Protein 1KNQ (pdb70)

Sequence (342 aa):
TTNHDHHIYVLMGVSGSGKSAVASEVAHQLHAAFLDGDFLHPRRNIEKMASGEPLNDDDRKPWLQALNDAAFAMQRTNKVSLIVCSALKKHYRDLLREGNPNLSFIYLKGDFDVIESRLKARKGHFFKTQMLVTQFETLQEPGADETDVLVVDIDQPLEGVVASTIEVIKKTTNHDHHIYVLMGVSGSGKSAVASEVAHQLHAAFLDGDFLHPRRNIEKMASGEPLNDDDRKPWLQALNDAAFAMQRTNKVSLIVCSALKKHYRDLLREGNPNLSFIYLKGDFDVIESRLKARKGHFFKTQMLVTQFETLQEPGADETDVLVVDIDQPLEGVVASTIEVIKK

Secondary structure (DSSP, 8-state):
---TTSEEEEEE-STTS-HHHHHHHHHHHHT-EEEEGGGG--HHHHHHHHTTPPP-HHHHHHHHHHHHHHHHHHHHH-SEEEEE----SHHHHHHHHTT-TTEEEEEEE--HHHHHHHHHTSTTPPP-HHHHHHHHHH-----TT-TTEEEEE-SS-HHHHHHHHHHHHH-/---TT-EEEEEES-TTS-HHHHHHHHHHHHT-EEEEGGGG--HHHHHHHHTTPPP-HHHHHHHHHHHHHHHHHHHHH-SEEEEE----SHHHHHHHHTT-TTEEEEEEE--HHHHHHH--PPTTPPP-HHHHHHHHHH-----TT-TTEEEEE-SS-HHHHHHHHHHHHH-

GO terms:
  GO:0042803 protein homodimerization activity (F, IDA)
  GO:0046316 gluconokinase activity (F, IDA)
  GO:0046316 gluconokinase activity (F, IMP)

Nearest PDB structures (foldseek):
  1knq-assembly1_A  TM=1.006E+00  e=3.566E-36  Escherichia coli
  1ko8-assembly1_B  TM=9.811E-01  e=4.754E-31  Escherichia coli
  1ko1-assembly1_A  TM=9.956E-01  e=1.680E-30  Escherichia coli
  1ko4-assembly1_A  TM=9.954E-01  e=4.610E-30  Escherichia coli
  1ko4-assembly1_B  TM=9.887E-01  e=8.665E-30  Escherichia coli

Structure (mmCIF, N/CA/C/O backbone):
data_1KNQ
#
_entry.id   1KNQ
#
_cell.length_a   51.951
_cell.length_b   79.294
_cell.length_c   89.703
_cell.angle_alpha   90.00
_cell.angle_beta   90.00
_cell.angle_gamma   90.00
#
_symmetry.space_group_name_H-M   'P 21 21 21'
#
loop_
_entity.id
_entity.type
_entity.pdbx_description
1 polymer 'Gluconate kinase'
2 non-polymer 'CHLORIDE ION'
3 water water
#
loop_
_atom_site.group_PDB
_atom_site.id
_atom_site.type_symbol
_atom_site.label_atom_id
_atom_site.label_alt_id
_atom_site.label_comp_id
_atom_site.label_asym_id
_atom_site.label_entity_id
_atom_site.label_seq_id
_atom_site.pdbx_PDB_ins_code
_atom_site.Cartn_x
_atom_site.Cartn_y
_atom_site.Cartn_z
_atom_site.occupancy
_atom_site.B_iso_or_equiv
_atom_site.auth_seq_id
_atom_site.auth_comp_id
_atom_site.auth_asym_id
_atom_site.auth_atom_id
_atom_site.pdbx_PDB_model_num
ATOM 1 N N . THR A 1 3 ? 40.474 24.256 16.761 1.00 41.33 3 THR A N 1
ATOM 2 C CA . THR A 1 3 ? 39.544 24.349 17.925 1.00 41.15 3 THR A CA 1
ATOM 3 C C . THR A 1 3 ? 39.756 25.648 18.716 1.00 40.21 3 THR A C 1
ATOM 4 O O . THR A 1 3 ? 38.893 26.537 18.714 1.00 40.22 3 THR A O 1
ATOM 8 N N . THR A 1 4 ? 40.894 25.761 19.393 1.00 39.05 4 THR A N 1
ATOM 9 C CA . THR A 1 4 ? 41.169 26.968 20.174 1.00 38.04 4 THR A CA 1
ATOM 10 C C . THR A 1 4 ? 41.783 28.103 19.344 1.00 36.90 4 THR A C 1
ATOM 11 O O . THR A 1 4 ? 42.815 27.931 18.696 1.00 36.26 4 THR A O 1
ATOM 15 N N . ASN A 1 5 ? 41.133 29.262 19.373 1.00 35.49 5 ASN A N 1
ATOM 16 C CA . ASN A 1 5 ? 41.611 30.425 18.639 1.00 34.51 5 ASN A CA 1
ATOM 17 C C . ASN A 1 5 ? 42.441 31.309 19.564 1.00 33.72 5 ASN A C 1
ATOM 18 O O . ASN A 1 5 ? 41.907 31.975 20.450 1.00 32.95 5 ASN A O 1
ATOM 23 N N . HIS A 1 6 ? 43.756 31.298 19.349 1.00 32.89 6 HIS A N 1
ATOM 24 C CA . HIS A 1 6 ? 44.685 32.006 20.219 1.00 32.26 6 HIS A CA 1
ATOM 25 C C . HIS A 1 6 ? 44.550 33.515 20.142 1.00 31.95 6 HIS A C 1
ATOM 26 O O . HIS A 1 6 ? 45.073 34.223 20.999 1.00 31.87 6 HIS A O 1
ATOM 33 N N . ASP A 1 7 ? 43.853 34.014 19.121 1.00 31.25 7 ASP A N 1
ATOM 34 C CA . ASP A 1 7 ? 43.612 35.450 19.000 1.00 30.72 7 ASP A CA 1
ATOM 35 C C . ASP A 1 7 ? 42.392 35.883 19.818 1.00 29.67 7 ASP A C 1
ATOM 36 O O . ASP A 1 7 ? 42.133 37.068 19.977 1.00 29.87 7 ASP A O 1
ATOM 41 N N . HIS A 1 8 ? 41.628 34.916 20.311 1.00 28.00 8 HIS A N 1
ATOM 42 C CA . HIS A 1 8 ? 40.461 35.222 21.132 1.00 26.19 8 HIS A CA 1
ATOM 43 C C . HIS A 1 8 ? 40.830 34.919 22.583 1.00 25.15 8 HIS A C 1
ATOM 44 O O . HIS A 1 8 ? 41.780 34.193 22.831 1.00 24.64 8 HIS A O 1
ATOM 51 N N . HIS A 1 9 ? 40.109 35.488 23.548 1.00 23.81 9 HIS A N 1
ATOM 52 C CA . HIS A 1 9 ? 40.507 35.301 24.940 1.00 22.27 9 HIS A CA 1
ATOM 53 C C . HIS A 1 9 ? 39.329 35.201 25.917 1.00 21.12 9 HIS A C 1
ATOM 54 O O . HIS A 1 9 ? 38.273 35.767 25.674 1.00 20.51 9 HIS A O 1
ATOM 61 N N . ILE A 1 10 ? 39.527 34.473 27.010 1.00 19.66 10 ILE A N 1
ATOM 62 C CA . ILE A 1 10 ? 38.505 34.334 28.043 1.00 18.44 10 ILE A CA 1
ATOM 63 C C . ILE A 1 10 ? 39.022 34.881 29.342 1.00 17.42 10 ILE A C 1
ATOM 64 O O . ILE A 1 10 ? 40.074 34.462 29.790 1.00 18.13 10 ILE A O 1
ATOM 69 N N . TYR A 1 11 ? 38.285 35.799 29.953 1.00 16.29 11 TYR A N 1
ATOM 70 C CA . TYR A 1 11 ? 38.636 36.292 31.271 1.00 15.73 11 TYR A CA 1
ATOM 71 C C . TYR A 1 11 ? 37.636 35.742 32.289 1.00 15.16 11 TYR A C 1
ATOM 72 O O . TYR A 1 11 ? 36.434 36.028 32.204 1.00 14.32 11 TYR A O 1
ATOM 81 N N . VAL A 1 12 ? 38.127 34.948 33.233 1.00 13.91 12 VAL A N 1
ATOM 82 C CA . VAL A 1 12 ? 37.253 34.439 34.279 1.00 13.22 12 VAL A CA 1
ATOM 83 C C . VAL A 1 12 ? 37.353 35.381 35.468 1.00 13.34 12 VAL A C 1
ATOM 84 O O . VAL A 1 12 ? 38.435 35.507 36.068 1.00 12.49 12 VAL A O 1
ATOM 88 N N . LEU A 1 13 ? 36.254 36.057 35.798 1.00 13.39 13 LEU A N 1
ATOM 89 C CA . LEU A 1 13 ? 36.245 36.937 36.978 1.00 14.27 13 LEU A CA 1
ATOM 90 C C . LEU A 1 13 ? 36.046 36.042 38.193 1.00 14.20 13 LEU A C 1
ATOM 91 O O . LEU A 1 13 ? 35.050 35.309 38.283 1.00 13.81 13 LEU A O 1
ATOM 96 N N . MET A 1 14 ? 37.008 36.078 39.104 1.00 13.61 14 MET A N 1
ATOM 97 C CA . MET A 1 14 ? 36.996 35.182 40.245 1.00 14.58 14 MET A CA 1
ATOM 98 C C . MET A 1 14 ? 37.061 35.968 41.536 1.00 14.13 14 MET A C 1
ATOM 99 O O . MET A 1 14 ? 37.333 37.169 41.527 1.00 13.67 14 MET A O 1
ATOM 104 N N . GLY A 1 15 ? 36.824 35.259 42.636 1.00 14.47 15 GLY A N 1
ATOM 105 C CA . GLY A 1 15 ? 36.758 35.856 43.947 1.00 14.92 15 GLY A CA 1
ATOM 106 C C . GLY A 1 15 ? 35.584 35.265 44.708 1.00 15.22 15 GLY A C 1
ATOM 107 O O . GLY A 1 15 ? 34.766 34.545 44.142 1.00 14.66 15 GLY A O 1
ATOM 108 N N . VAL A 1 16 ? 35.532 35.574 46.000 1.00 15.50 16 VAL A N 1
ATOM 109 C CA . VAL A 1 16 ? 34.513 35.059 46.905 1.00 15.97 16 VAL A CA 1
ATOM 110 C C . VAL A 1 16 ? 33.129 35.635 46.621 1.00 16.35 16 VAL A C 1
ATOM 111 O O . VAL A 1 16 ? 32.998 36.754 46.122 1.00 15.80 16 VAL A O 1
ATOM 115 N N . SER A 1 17 ? 32.103 34.852 46.919 1.00 16.71 17 SER A N 1
ATOM 116 C CA . SER A 1 17 ? 30.743 35.336 46.801 1.00 17.88 17 SER A CA 1
ATOM 117 C C . SER A 1 17 ? 30.654 36.651 47.546 1.00 17.79 17 SER A C 1
ATOM 118 O O . SER A 1 17 ? 30.968 36.717 48.735 1.00 18.15 17 SER A O 1
ATOM 121 N N . GLY A 1 18 ? 30.248 37.709 46.859 1.00 17.37 18 GLY A N 1
ATOM 122 C CA . GLY A 1 18 ? 30.124 38.997 47.500 1.00 16.38 18 GLY A CA 1
ATOM 123 C C . GLY A 1 18 ? 31.130 40.012 46.998 1.00 16.26 18 GLY A C 1
ATOM 124 O O . GLY A 1 18 ? 31.079 41.184 47.370 1.00 15.20 18 GLY A O 1
ATOM 125 N N . SER A 1 19 ? 32.069 39.560 46.168 1.00 15.72 19 SER A N 1
ATOM 126 C CA . SER A 1 19 ? 33.057 40.457 45.589 1.00 15.67 19 SER A CA 1
ATOM 127 C C . SER A 1 19 ? 32.467 41.280 44.443 1.00 15.92 19 SER A C 1
ATOM 128 O O . SER A 1 19 ? 33.154 42.132 43.874 1.00 15.84 19 SER A O 1
ATOM 131 N N . GLY A 1 20 ? 31.188 41.043 44.142 1.00 15.62 20 GLY A N 1
ATOM 132 C CA . GLY A 1 20 ? 30.481 41.751 43.079 1.00 15.26 20 GLY A CA 1
ATOM 133 C C . GLY A 1 20 ? 30.841 41.279 41.674 1.00 14.86 20 GLY A C 1
ATOM 134 O O . GLY A 1 20 ? 30.831 42.051 40.729 1.00 15.10 20 GLY A O 1
ATOM 135 N N . LYS A 1 21 ? 31.153 40.002 41.528 1.00 13.98 21 LYS A N 1
ATOM 136 C CA . LYS A 1 21 ? 31.618 39.494 40.238 1.00 13.87 21 LYS A CA 1
ATOM 137 C C . LYS A 1 21 ? 30.646 39.718 39.078 1.00 13.67 21 LYS A C 1
ATOM 138 O O . LYS A 1 21 ? 31.044 40.176 38.032 1.00 13.98 21 LYS A O 1
ATOM 144 N N . SER A 1 22 ? 29.379 39.386 39.281 1.00 13.45 22 SER A N 1
ATOM 145 C CA . SER A 1 22 ? 28.382 39.489 38.231 1.00 13.90 22 SER A CA 1
ATOM 146 C C . SER A 1 22 ? 28.117 40.957 37.809 1.00 14.05 22 SER A C 1
ATOM 147 O O . SER A 1 22 ? 28.026 41.254 36.619 1.00 13.38 22 SER A O 1
ATOM 149 N N . ALA A 1 23 ? 28.002 41.857 38.779 1.00 13.41 23 ALA A N 1
ATOM 150 C CA . ALA A 1 23 ? 27.771 43.265 38.460 1.00 14.67 23 ALA A CA 1
ATOM 151 C C . ALA A 1 23 ? 28.926 43.847 37.640 1.00 14.56 23 ALA A C 1
ATOM 152 O O . ALA A 1 23 ? 28.712 44.585 36.697 1.00 13.90 23 ALA A O 1
ATOM 154 N N . VAL A 1 24 ? 30.150 43.516 38.018 1.00 14.69 24 VAL A N 1
ATOM 155 C CA . VAL A 1 24 ? 31.311 44.006 37.307 1.00 15.04 24 VAL A CA 1
ATOM 156 C C . VAL A 1 24 ? 31.401 43.409 35.909 1.00 16.09 24 VAL A C 1
ATOM 157 O O . VAL A 1 24 ? 31.487 44.151 34.940 1.00 15.46 24 VAL A O 1
ATOM 161 N N . ALA A 1 25 ? 31.336 42.077 35.811 1.00 16.11 25 ALA A N 1
ATOM 162 C CA . ALA A 1 25 ? 31.452 41.391 34.531 1.00 17.01 25 ALA A CA 1
ATOM 163 C C . ALA A 1 25 ? 30.387 41.823 33.520 1.00 17.87 25 ALA A C 1
ATOM 164 O O . ALA A 1 25 ? 30.672 42.022 32.331 1.00 17.93 25 ALA A O 1
ATOM 166 N N . SER A 1 26 ? 29.162 41.983 33.999 1.00 18.14 26 SER A N 1
ATOM 167 C CA . SER A 1 26 ? 28.068 42.379 33.143 1.00 18.99 26 SER A CA 1
ATOM 168 C C . SER A 1 26 ? 28.302 43.757 32.498 1.00 18.57 26 SER A C 1
ATOM 169 O O . SER A 1 26 ? 28.041 43.962 31.315 1.00 17.56 26 SER A O 1
ATOM 172 N N . GLU A 1 27 ? 28.791 44.694 33.298 1.00 18.19 27 GLU A N 1
ATOM 173 C CA . GLU A 1 27 ? 29.049 46.043 32.826 1.00 18.00 27 GLU A CA 1
ATOM 174 C C . GLU A 1 27 ? 30.298 46.115 31.966 1.00 16.81 27 GLU A C 1
ATOM 175 O O . GLU A 1 27 ? 30.325 46.829 30.961 1.00 16.43 27 GLU A O 1
ATOM 181 N N . VAL A 1 28 ? 31.334 45.405 32.381 1.00 15.53 28 VAL A N 1
ATOM 182 C CA . VAL A 1 28 ? 32.556 45.334 31.610 1.00 15.91 28 VAL A CA 1
ATOM 183 C C . VAL A 1 28 ? 32.214 44.775 30.241 1.00 16.65 28 VAL A C 1
ATOM 184 O O . VAL A 1 28 ? 32.577 45.359 29.216 1.00 16.72 28 VAL A O 1
ATOM 188 N N . ALA A 1 29 ? 31.479 43.667 30.232 1.00 16.86 29 ALA A N 1
ATOM 189 C CA . ALA A 1 29 ? 31.146 42.987 28.974 1.00 17.91 29 ALA A CA 1
ATOM 190 C C . ALA A 1 29 ? 30.302 43.891 28.091 1.00 18.12 29 ALA A C 1
ATOM 191 O O . ALA A 1 29 ? 30.469 43.936 26.872 1.00 18.10 29 ALA A O 1
ATOM 193 N N . HIS A 1 30 ? 29.385 44.613 28.706 1.00 18.32 30 HIS A N 1
ATOM 194 C CA . HIS A 1 30 ? 28.569 45.509 27.916 1.00 19.16 30 HIS A CA 1
ATOM 195 C C . HIS A 1 30 ? 29.417 46.631 27.305 1.00 18.53 30 HIS A C 1
ATOM 196 O O . HIS A 1 30 ? 29.211 47.013 26.153 1.00 18.59 30 HIS A O 1
ATOM 203 N N . GLN A 1 31 ? 30.370 47.153 28.072 1.00 17.40 31 GLN A N 1
ATOM 204 C CA . GLN A 1 31 ? 31.177 48.274 27.589 1.00 17.51 31 GLN A CA 1
ATOM 205 C C . GLN A 1 31 ? 32.172 47.853 26.531 1.00 17.25 31 GLN A C 1
ATOM 206 O O . GLN A 1 31 ? 32.493 48.611 25.624 1.00 17.45 31 GLN A O 1
ATOM 212 N N . LEU A 1 32 ? 32.642 46.625 26.634 1.00 17.30 32 LEU A N 1
ATOM 213 C CA . LEU A 1 32 ? 33.636 46.137 25.711 1.00 17.93 32 LEU A CA 1
ATOM 214 C C . LEU A 1 32 ? 33.030 45.374 24.551 1.00 18.29 32 LEU A C 1
ATOM 215 O O . LEU A 1 32 ? 33.765 44.932 23.673 1.00 17.58 32 LEU A O 1
ATOM 220 N N . HIS A 1 33 ? 31.702 45.234 24.567 1.00 18.68 33 HIS A N 1
ATOM 221 C CA . HIS A 1 33 ? 30.950 44.411 23.603 1.00 19.98 33 HIS A CA 1
ATOM 222 C C . HIS A 1 33 ? 31.509 42.981 23.550 1.00 19.54 33 HIS A C 1
ATOM 223 O O . HIS A 1 33 ? 31.659 42.384 22.475 1.00 18.70 33 HIS A O 1
ATOM 230 N N . ALA A 1 34 ? 31.792 42.437 24.731 1.00 18.68 34 ALA A N 1
ATOM 231 C CA . ALA A 1 34 ? 32.291 41.080 24.865 1.00 17.78 34 ALA A CA 1
ATOM 232 C C . ALA A 1 34 ? 31.159 40.124 25.208 1.00 17.24 34 ALA A C 1
ATOM 233 O O . ALA A 1 34 ? 30.081 40.544 25.623 1.00 16.41 34 ALA A O 1
ATOM 235 N N . ALA A 1 35 ? 31.437 38.835 25.057 1.00 16.69 35 ALA A N 1
ATOM 236 C CA . ALA A 1 35 ? 30.498 37.790 25.423 1.00 16.82 35 ALA A CA 1
ATOM 237 C C . ALA A 1 35 ? 30.539 37.676 26.950 1.00 16.16 35 ALA A C 1
ATOM 238 O O . ALA A 1 35 ? 31.577 37.918 27.544 1.00 16.01 35 ALA A O 1
ATOM 240 N N . PHE A 1 36 ? 29.424 37.314 27.582 1.00 15.92 36 PHE A N 1
ATOM 241 C CA . PHE A 1 36 ? 29.370 37.247 29.041 1.00 15.77 36 PHE A CA 1
ATOM 242 C C . PHE A 1 36 ? 28.510 36.100 29.529 1.00 15.20 36 PHE A C 1
ATOM 243 O O . PHE A 1 36 ? 27.351 35.992 29.164 1.00 15.04 36 PHE A O 1
ATOM 251 N N . LEU A 1 37 ? 29.074 35.286 30.402 1.00 14.52 37 LEU A N 1
ATOM 252 C CA . LEU A 1 37 ? 28.358 34.147 30.948 1.00 14.84 37 LEU A CA 1
ATOM 253 C C . LEU A 1 37 ? 28.526 34.125 32.470 1.00 14.47 37 LEU A C 1
ATOM 254 O O . LEU A 1 37 ? 29.651 34.098 32.976 1.00 13.47 37 LEU A O 1
ATOM 259 N N . ASP A 1 38 ? 27.423 34.162 33.202 1.00 13.40 38 ASP A N 1
ATOM 260 C CA . ASP A 1 38 ? 27.517 34.109 34.650 1.00 13.50 38 ASP A CA 1
ATOM 261 C C . ASP A 1 38 ? 27.502 32.614 35.007 1.00 13.02 38 ASP A C 1
ATOM 262 O O . ASP A 1 38 ? 26.468 31.977 34.930 1.00 12.31 38 ASP A O 1
ATOM 267 N N . GLY A 1 39 ? 28.655 32.081 35.396 1.00 13.39 39 GLY A N 1
ATOM 268 C CA . GLY A 1 39 ? 28.821 30.658 35.646 1.00 13.52 39 GLY A CA 1
ATOM 269 C C . GLY A 1 39 ? 27.891 30.074 36.687 1.00 13.87 39 GLY A C 1
ATOM 270 O O . GLY A 1 39 ? 27.632 28.869 36.703 1.00 13.98 39 GLY A O 1
ATOM 271 N N . ASP A 1 40 ? 27.387 30.921 37.563 1.00 13.63 40 ASP A N 1
ATOM 272 C CA . ASP A 1 40 ? 26.457 30.462 38.581 1.00 14.07 40 ASP A CA 1
ATOM 273 C C . ASP A 1 40 ? 25.215 29.822 37.937 1.00 13.61 40 ASP A C 1
ATOM 274 O O . ASP A 1 40 ? 24.548 29.004 38.552 1.00 13.33 40 ASP A O 1
ATOM 280 N N . PHE A 1 41 ? 24.888 30.214 36.710 1.00 13.26 41 PHE A N 1
ATOM 281 C CA . PHE A 1 41 ? 23.691 29.655 36.069 1.00 13.13 41 PHE A CA 1
ATOM 282 C C . PHE A 1 41 ? 23.907 28.214 35.579 1.00 12.98 41 PHE A C 1
ATOM 283 O O . PHE A 1 41 ? 22.965 27.544 35.157 1.00 11.96 41 PHE A O 1
ATOM 291 N N . LEU A 1 42 ? 25.151 27.758 35.590 1.00 13.48 42 LEU A N 1
ATOM 292 C CA . LEU A 1 42 ? 25.460 26.428 35.075 1.00 14.34 42 LEU A CA 1
ATOM 293 C C . LEU A 1 42 ? 25.612 25.402 36.175 1.00 14.64 42 LEU A C 1
ATOM 294 O O . LEU A 1 42 ? 26.026 24.282 35.918 1.00 13.56 42 LEU A O 1
ATOM 299 N N . HIS A 1 43 ? 25.291 25.779 37.400 1.00 15.57 43 HIS A N 1
ATOM 300 C CA . HIS A 1 43 ? 25.331 24.809 38.492 1.00 16.99 43 HIS A CA 1
ATOM 301 C C . HIS A 1 43 ? 24.323 23.716 38.242 1.00 18.13 43 HIS A C 1
ATOM 302 O O . HIS A 1 43 ? 23.165 23.991 37.911 1.00 18.33 43 HIS A O 1
ATOM 309 N N . PRO A 1 44 ? 24.761 22.477 38.398 1.00 18.91 44 PRO A N 1
ATOM 310 C CA . PRO A 1 44 ? 23.853 21.337 38.315 1.00 19.90 44 PRO A CA 1
ATOM 311 C C . PRO A 1 44 ? 22.791 21.527 39.398 1.00 20.72 44 PRO A C 1
ATOM 312 O O . PRO A 1 44 ? 23.043 22.144 40.447 1.00 19.48 44 PRO A O 1
ATOM 316 N N . ARG A 1 45 ? 21.597 21.014 39.143 1.00 21.52 45 ARG A N 1
ATOM 317 C CA . ARG A 1 45 ? 20.512 21.203 40.097 1.00 22.78 45 ARG A CA 1
ATOM 318 C C . ARG A 1 45 ? 20.843 20.796 41.518 1.00 22.54 45 ARG A C 1
ATOM 319 O O . ARG A 1 45 ? 20.417 21.451 42.463 1.00 22.56 45 ARG A O 1
ATOM 327 N N . ARG A 1 46 ? 21.579 19.706 41.666 1.00 22.93 46 ARG A N 1
ATOM 328 C CA . ARG A 1 46 ? 21.971 19.238 42.994 1.00 23.61 46 ARG A CA 1
ATOM 329 C C . ARG A 1 46 ? 22.741 20.307 43.724 1.00 23.11 46 ARG A C 1
ATOM 330 O O . ARG A 1 46 ? 22.543 20.507 44.914 1.00 22.92 46 ARG A O 1
ATOM 338 N N . ASN A 1 47 ? 23.644 20.979 43.013 1.00 22.99 47 ASN A N 1
ATOM 339 C CA . ASN A 1 47 ? 24.424 22.032 43.627 1.00 22.88 47 ASN A CA 1
ATOM 340 C C . ASN A 1 47 ? 23.465 23.103 44.079 1.00 22.99 47 ASN A C 1
ATOM 341 O O . ASN A 1 47 ? 23.520 23.559 45.217 1.00 22.40 47 ASN A O 1
ATOM 346 N N . ILE A 1 48 ? 22.569 23.487 43.183 1.00 23.63 48 ILE A N 1
ATOM 347 C CA . ILE A 1 48 ? 21.580 24.498 43.513 1.00 24.90 48 ILE A CA 1
ATOM 348 C C . ILE A 1 48 ? 20.827 24.172 44.795 1.00 25.61 48 ILE A C 1
ATOM 349 O O . ILE A 1 48 ? 20.670 25.035 45.659 1.00 25.39 48 ILE A O 1
ATOM 354 N N . GLU A 1 49 ? 20.366 22.932 44.923 1.00 27.13 49 GLU A N 1
ATOM 355 C CA . GLU A 1 49 ? 19.601 22.546 46.113 1.00 29.04 49 GLU A CA 1
ATOM 356 C C . GLU A 1 49 ? 20.502 22.579 47.357 1.00 29.21 49 GLU A C 1
ATOM 357 O O . GLU A 1 49 ? 20.164 23.192 48.364 1.00 29.11 49 GLU A O 1
ATOM 363 N N . LYS A 1 50 ? 21.677 21.959 47.277 1.00 29.76 50 LYS A N 1
ATOM 364 C CA . LYS A 1 50 ? 22.565 21.943 48.428 1.00 30.25 50 LYS A CA 1
ATOM 365 C C . LYS A 1 50 ? 22.793 23.358 48.948 1.00 31.63 50 LYS A C 1
ATOM 366 O O . LYS A 1 50 ? 22.695 23.617 50.147 1.00 31.46 50 LYS A O 1
ATOM 372 N N . MET A 1 51 ? 23.097 24.280 48.040 1.00 32.88 51 MET A N 1
ATOM 373 C CA . MET A 1 51 ? 23.299 25.666 48.421 1.00 34.33 51 MET A CA 1
ATOM 374 C C . MET A 1 51 ? 22.018 26.234 49.027 1.00 35.17 51 MET A C 1
ATOM 375 O O . MET A 1 51 ? 22.065 26.986 50.003 1.00 35.33 51 MET A O 1
ATOM 380 N N . ALA A 1 52 ? 20.872 25.859 48.465 1.00 36.02 52 ALA A N 1
ATOM 381 C CA . ALA A 1 52 ? 19.595 26.371 48.966 1.00 37.03 52 ALA A CA 1
ATOM 382 C C . ALA A 1 52 ? 19.211 25.772 50.311 1.00 37.58 52 ALA A C 1
ATOM 383 O O . ALA A 1 52 ? 18.188 26.135 50.878 1.00 38.26 52 ALA A O 1
ATOM 385 N N . SER A 1 53 ? 20.016 24.840 50.805 1.00 37.98 53 SER A N 1
ATOM 386 C CA . SER A 1 53 ? 19.753 24.215 52.091 1.00 38.32 53 SER A CA 1
ATOM 387 C C . SER A 1 53 ? 20.679 24.790 53.153 1.00 38.20 53 SER A C 1
ATOM 388 O O . SER A 1 53 ? 20.586 24.435 54.328 1.00 38.39 53 SER A O 1
ATOM 391 N N . GLY A 1 54 ? 21.577 25.676 52.734 1.00 37.69 54 GLY A N 1
ATOM 392 C CA . GLY A 1 54 ? 22.502 26.307 53.659 1.00 37.03 54 GLY A CA 1
ATOM 393 C C . GLY A 1 54 ? 23.901 25.710 53.741 1.00 36.41 54 GLY A C 1
ATOM 394 O O . GLY A 1 54 ? 24.710 26.170 54.545 1.00 36.68 54 GLY A O 1
ATOM 395 N N . GLU A 1 55 ? 24.206 24.715 52.906 1.00 35.33 55 GLU A N 1
ATOM 396 C CA . GLU A 1 55 ? 25.513 24.061 52.946 1.00 34.02 55 GLU A CA 1
ATOM 397 C C . GLU A 1 55 ? 26.480 24.534 51.868 1.00 33.23 55 GLU A C 1
ATOM 398 O O . GLU A 1 55 ? 26.103 24.665 50.707 1.00 33.54 55 GLU A O 1
ATOM 404 N N . PRO A 1 56 ? 27.729 24.793 52.241 1.00 32.05 56 PRO A N 1
ATOM 405 C CA . PRO A 1 56 ? 28.762 25.091 51.246 1.00 30.90 56 PRO A CA 1
ATOM 406 C C . PRO A 1 56 ? 28.972 23.886 50.333 1.00 29.39 56 PRO A C 1
ATOM 407 O O . PRO A 1 56 ? 28.772 22.739 50.749 1.00 28.48 56 PRO A O 1
ATOM 411 N N . LEU A 1 57 ? 29.338 24.142 49.084 1.00 27.25 57 LEU A N 1
ATOM 412 C CA . LEU A 1 57 ? 29.676 23.052 48.186 1.00 25.43 57 LEU A CA 1
ATOM 413 C C . LEU A 1 57 ? 31.117 22.610 48.475 1.00 24.76 57 LEU A C 1
ATOM 414 O O . LEU A 1 57 ? 31.871 23.307 49.179 1.00 23.22 57 LEU A O 1
ATOM 419 N N . ASN A 1 58 ? 31.488 21.455 47.929 1.00 23.81 58 ASN A N 1
ATOM 420 C CA . ASN A 1 58 ? 32.856 20.955 48.036 1.00 23.85 58 ASN A CA 1
ATOM 421 C C . ASN A 1 58 ? 33.441 20.637 46.657 1.00 23.35 58 ASN A C 1
ATOM 422 O O . ASN A 1 58 ? 32.766 20.797 45.638 1.00 22.85 58 ASN A O 1
ATOM 427 N N . ASP A 1 59 ? 34.697 20.195 46.627 1.00 22.80 59 ASP A N 1
ATOM 428 C CA . ASP A 1 59 ? 35.369 19.868 45.370 1.00 22.77 59 ASP A CA 1
ATOM 429 C C . ASP A 1 59 ? 34.525 18.983 44.459 1.00 22.67 59 ASP A C 1
ATOM 430 O O . ASP A 1 59 ? 34.412 19.251 43.252 1.00 21.93 59 ASP A O 1
ATOM 435 N N . ASP A 1 60 ? 33.971 17.917 45.045 1.00 22.31 60 ASP A N 1
ATOM 436 C CA . ASP A 1 60 ? 33.209 16.912 44.316 1.00 22.73 60 ASP A CA 1
ATOM 437 C C . ASP A 1 60 ? 31.988 17.539 43.688 1.00 22.09 60 ASP A C 1
ATOM 438 O O . ASP A 1 60 ? 31.667 17.249 42.543 1.00 22.02 60 ASP A O 1
ATOM 443 N N . ASP A 1 61 ? 31.304 18.397 44.438 1.00 21.70 61 ASP A N 1
ATOM 444 C CA . ASP A 1 61 ? 30.123 19.061 43.897 1.00 21.42 61 ASP A CA 1
ATOM 445 C C . ASP A 1 61 ? 30.513 20.020 42.782 1.00 20.71 61 ASP A C 1
ATOM 446 O O . ASP A 1 61 ? 29.824 20.123 41.770 1.00 21.08 61 ASP A O 1
ATOM 451 N N . ARG A 1 62 ? 31.596 20.748 42.993 1.00 19.16 62 ARG A N 1
ATOM 452 C CA . ARG A 1 62 ? 32.045 21.740 42.024 1.00 19.14 62 ARG A CA 1
ATOM 453 C C . ARG A 1 62 ? 32.640 21.188 40.735 1.00 19.69 62 ARG A C 1
ATOM 454 O O . ARG A 1 62 ? 32.591 21.863 39.698 1.00 19.41 62 ARG A O 1
ATOM 462 N N . LYS A 1 63 ? 33.216 19.982 40.793 1.00 19.47 63 LYS A N 1
ATOM 463 C CA . LYS A 1 63 ? 33.882 19.402 39.615 1.00 20.37 63 LYS A CA 1
ATOM 464 C C . LYS A 1 63 ? 33.071 19.440 38.305 1.00 19.44 63 LYS A C 1
ATOM 465 O O . LYS A 1 63 ? 33.575 19.928 37.307 1.00 20.13 63 LYS A O 1
ATOM 471 N N . PRO A 1 64 ? 31.848 18.929 38.309 1.00 19.05 64 PRO A N 1
ATOM 472 C CA . PRO A 1 64 ? 31.001 18.931 37.104 1.00 19.02 64 PRO A CA 1
ATOM 473 C C . PRO A 1 64 ? 30.632 20.352 36.664 1.00 17.91 64 PRO A C 1
ATOM 474 O O . PRO A 1 64 ? 30.482 20.628 35.480 1.00 16.75 64 PRO A O 1
ATOM 478 N N . TRP A 1 65 ? 30.462 21.245 37.628 1.00 17.36 65 TRP A N 1
ATOM 479 C CA . TRP A 1 65 ? 30.164 22.649 37.313 1.00 16.53 65 TRP A CA 1
ATOM 480 C C . TRP A 1 65 ? 31.335 23.250 36.574 1.00 16.41 65 TRP A C 1
ATOM 481 O O . TRP A 1 65 ? 31.184 23.860 35.503 1.00 15.53 65 TRP A O 1
ATOM 492 N N . LEU A 1 66 ? 32.522 23.052 37.130 1.00 15.56 66 LEU A N 1
ATOM 493 C CA . LEU A 1 66 ? 33.742 23.565 36.522 1.00 15.47 66 LEU A CA 1
ATOM 494 C C . LEU A 1 66 ? 33.978 22.999 35.118 1.00 15.92 66 LEU A C 1
ATOM 495 O O . LEU A 1 66 ? 34.409 23.724 34.217 1.00 16.03 66 LEU A O 1
ATOM 500 N N . GLN A 1 67 ? 33.660 21.722 34.930 1.00 16.20 67 GLN A N 1
ATOM 501 C CA . GLN A 1 67 ? 33.822 21.078 33.622 1.00 16.72 67 GLN A CA 1
ATOM 502 C C . GLN A 1 67 ? 32.844 21.656 32.601 1.00 16.37 67 GLN A C 1
ATOM 503 O O . GLN A 1 67 ? 33.178 21.818 31.437 1.00 16.63 67 GLN A O 1
ATOM 509 N N . ALA A 1 68 ? 31.630 21.956 33.044 1.00 15.87 68 ALA A N 1
ATOM 510 C CA . ALA A 1 68 ? 30.656 22.630 32.177 1.00 15.62 68 ALA A CA 1
ATOM 511 C C . ALA A 1 68 ? 31.167 24.010 31.803 1.00 14.95 68 ALA A C 1
ATOM 512 O O . ALA A 1 68 ? 31.024 24.438 30.663 1.00 14.82 68 ALA A O 1
ATOM 514 N N . LEU A 1 69 ? 31.772 24.697 32.773 1.00 14.38 69 LEU A N 1
ATOM 515 C CA . LEU A 1 69 ? 32.356 26.004 32.544 1.00 14.54 69 LEU A CA 1
ATOM 516 C C . LEU A 1 69 ? 33.559 25.880 31.619 1.00 14.46 69 LEU A C 1
ATOM 517 O O . LEU A 1 69 ? 33.797 26.753 30.786 1.00 15.80 69 LEU A O 1
ATOM 522 N N . ASN A 1 70 ? 34.323 24.798 31.750 1.00 15.00 70 ASN A N 1
ATOM 523 C CA . ASN A 1 70 ? 35.444 24.583 30.839 1.00 15.38 70 ASN A CA 1
ATOM 524 C C . ASN A 1 70 ? 34.960 24.478 29.398 1.00 15.22 70 ASN A C 1
ATOM 525 O O . ASN A 1 70 ? 35.520 25.097 28.504 1.00 16.07 70 ASN A O 1
ATOM 530 N N . ASP A 1 71 ? 33.918 23.693 29.163 1.00 15.54 71 ASP A N 1
ATOM 531 C CA . ASP A 1 71 ? 33.340 23.627 27.813 1.00 15.39 71 ASP A CA 1
ATOM 532 C C . ASP A 1 71 ? 32.688 24.939 27.382 1.00 14.85 71 ASP A C 1
ATOM 533 O O . ASP A 1 71 ? 32.728 25.308 26.198 1.00 13.98 71 ASP A O 1
ATOM 538 N N . ALA A 1 72 ? 32.077 25.657 28.322 1.00 14.30 72 ALA A N 1
ATOM 539 C CA . ALA A 1 72 ? 31.439 26.905 27.929 1.00 13.58 72 ALA A CA 1
ATOM 540 C C . ALA A 1 72 ? 32.473 27.923 27.456 1.00 13.69 72 ALA A C 1
ATOM 541 O O . ALA A 1 72 ? 32.232 28.659 26.501 1.00 13.40 72 ALA A O 1
ATOM 543 N N . ALA A 1 73 ? 33.625 27.969 28.124 1.00 13.85 73 ALA A N 1
ATOM 544 C CA . ALA A 1 73 ? 34.690 28.893 27.741 1.00 14.30 73 ALA A CA 1
ATOM 545 C C . ALA A 1 73 ? 35.166 28.560 26.336 1.00 15.59 73 ALA A C 1
ATOM 546 O O . ALA A 1 73 ? 35.450 29.455 25.506 1.00 15.85 73 ALA A O 1
ATOM 548 N N . PHE A 1 74 ? 35.296 27.268 26.091 1.00 16.47 74 PHE A N 1
ATOM 549 C CA . PHE A 1 74 ? 35.740 26.800 24.789 1.00 17.90 74 PHE A CA 1
ATOM 550 C C . PHE A 1 74 ? 34.750 27.235 23.726 1.00 17.85 74 PHE A C 1
ATOM 551 O O . PHE A 1 74 ? 35.142 27.690 22.660 1.00 18.10 74 PHE A O 1
ATOM 559 N N . ALA A 1 75 ? 33.463 27.078 24.023 1.00 17.81 75 ALA A N 1
ATOM 560 C CA . ALA A 1 75 ? 32.401 27.515 23.136 1.00 17.70 75 ALA A CA 1
ATOM 561 C C . ALA A 1 75 ? 32.450 29.017 22.888 1.00 17.32 75 ALA A C 1
ATOM 562 O O . ALA A 1 75 ? 32.340 29.475 21.750 1.00 17.73 75 ALA A O 1
ATOM 564 N N . MET A 1 76 ? 32.620 29.792 23.948 1.00 16.93 76 MET A N 1
ATOM 565 C CA . MET A 1 76 ? 32.644 31.244 23.812 1.00 17.71 76 MET A CA 1
ATOM 566 C C . MET A 1 76 ? 33.783 31.774 22.945 1.00 18.01 76 MET A C 1
ATOM 567 O O . MET A 1 76 ? 33.570 32.644 22.116 1.00 17.24 76 MET A O 1
ATOM 572 N N . GLN A 1 77 ? 34.981 31.226 23.112 1.00 19.04 77 GLN A N 1
ATOM 573 C CA . GLN A 1 77 ? 36.146 31.751 22.377 1.00 20.30 77 GLN A CA 1
ATOM 574 C C . GLN A 1 77 ? 36.180 31.378 20.888 1.00 21.51 77 GLN A C 1
ATOM 575 O O . GLN A 1 77 ? 37.010 31.885 20.130 1.00 21.60 77 GLN A O 1
ATOM 581 N N . ARG A 1 78 ? 35.265 30.520 20.464 1.00 22.75 78 ARG A N 1
ATOM 582 C CA . ARG A 1 78 ? 35.185 30.146 19.061 1.00 24.24 78 ARG A CA 1
ATOM 583 C C . ARG A 1 78 ? 34.823 31.349 18.195 1.00 24.04 78 ARG A C 1
ATOM 584 O O . ARG A 1 78 ? 35.425 31.584 17.144 1.00 23.67 78 ARG A O 1
ATOM 592 N N . THR A 1 79 ? 33.846 32.132 18.637 1.00 23.94 79 THR A N 1
ATOM 593 C CA . THR A 1 79 ? 33.393 33.243 17.812 1.00 24.40 79 THR A CA 1
ATOM 594 C C . THR A 1 79 ? 33.468 34.584 18.504 1.00 24.09 79 THR A C 1
ATOM 595 O O . THR A 1 79 ? 32.971 35.583 17.994 1.00 24.49 79 THR A O 1
ATOM 599 N N . ASN A 1 80 ? 34.088 34.623 19.671 1.00 22.28 80 ASN A N 1
ATOM 600 C CA . ASN A 1 80 ? 34.191 35.895 20.334 1.00 21.86 80 ASN A CA 1
ATOM 601 C C . ASN A 1 80 ? 35.625 36.249 20.646 1.00 21.80 80 ASN A C 1
ATOM 602 O O . ASN A 1 80 ? 36.384 35.446 21.182 1.00 21.72 80 ASN A O 1
ATOM 607 N N . LYS A 1 81 ? 35.980 37.478 20.291 1.00 21.69 81 LYS A N 1
ATOM 608 C CA . LYS A 1 81 ? 37.306 38.004 20.550 1.00 21.25 81 LYS A CA 1
ATOM 609 C C . LYS A 1 81 ? 37.574 38.071 22.059 1.00 20.87 81 LYS A C 1
ATOM 610 O O . LYS A 1 81 ? 38.643 37.693 22.536 1.00 21.27 81 LYS A O 1
ATOM 616 N N . VAL A 1 82 ? 36.593 38.562 22.808 1.00 20.20 82 VAL A N 1
ATOM 617 C CA . VAL A 1 82 ? 36.717 38.676 24.259 1.00 19.84 82 VAL A CA 1
ATOM 618 C C . VAL A 1 82 ? 35.483 38.061 24.905 1.00 19.45 82 VAL A C 1
ATOM 619 O O . VAL A 1 82 ? 34.348 38.373 24.502 1.00 18.84 82 VAL A O 1
ATOM 623 N N . SER A 1 83 ? 35.709 37.202 25.897 1.00 18.81 83 SER A N 1
ATOM 624 C CA . SER A 1 83 ? 34.628 36.577 26.649 1.00 18.92 83 SER A CA 1
ATOM 625 C C . SER A 1 83 ? 34.851 36.740 28.164 1.00 18.55 83 SER A C 1
ATOM 626 O O . SER A 1 83 ? 35.980 36.619 28.652 1.00 19.72 83 SER A O 1
ATOM 629 N N . LEU A 1 84 ? 33.791 37.015 28.912 1.00 17.61 84 LEU A N 1
ATOM 630 C CA . LEU A 1 84 ? 33.916 37.103 30.370 1.00 16.48 84 LEU A CA 1
ATOM 631 C C . LEU A 1 84 ? 33.064 36.019 31.006 1.00 15.64 84 LEU A C 1
ATOM 632 O O . LEU A 1 84 ? 31.935 35.794 30.597 1.00 13.98 84 LEU A O 1
ATOM 637 N N . ILE A 1 85 ? 33.614 35.333 31.995 1.00 14.84 85 ILE A N 1
ATOM 638 C CA . ILE A 1 85 ? 32.879 34.289 32.663 1.00 14.67 85 ILE A CA 1
ATOM 639 C C . ILE A 1 85 ? 33.011 34.565 34.136 1.00 14.96 85 ILE A C 1
ATOM 640 O O . ILE A 1 85 ? 34.104 34.834 34.617 1.00 14.63 85 ILE A O 1
ATOM 645 N N . VAL A 1 86 ? 31.898 34.517 34.851 1.00 14.14 86 VAL A N 1
ATOM 646 C CA . VAL A 1 86 ? 31.960 34.668 36.300 1.00 13.37 86 VAL A CA 1
ATOM 647 C C . VAL A 1 86 ? 32.097 33.276 36.898 1.00 13.49 86 VAL A C 1
ATOM 648 O O . VAL A 1 86 ? 31.283 32.406 36.637 1.00 12.18 86 VAL A O 1
ATOM 652 N N . CYS A 1 87 ? 33.151 33.069 37.677 1.00 13.68 87 CYS A N 1
ATOM 653 C CA . CYS A 1 87 ? 33.323 31.825 38.420 1.00 13.82 87 CYS A CA 1
ATOM 654 C C . CYS A 1 87 ? 34.227 32.086 39.621 1.00 13.59 87 CYS A C 1
ATOM 655 O O . CYS A 1 87 ? 35.375 32.475 39.467 1.00 13.18 87 CYS A O 1
ATOM 658 N N . SER A 1 88 ? 33.693 31.888 40.814 1.00 13.72 88 SER A N 1
ATOM 659 C CA . SER A 1 88 ? 34.461 32.094 42.038 1.00 14.17 88 SER A CA 1
ATOM 660 C C . SER A 1 88 ? 35.859 31.489 41.901 1.00 14.23 88 SER A C 1
ATOM 661 O O . SER A 1 88 ? 36.828 32.110 42.293 1.00 14.84 88 SER A O 1
ATOM 664 N N . ALA A 1 89 ? 35.951 30.280 41.353 1.00 14.31 89 ALA A N 1
ATOM 665 C CA . ALA A 1 89 ? 37.244 29.650 41.042 1.00 15.40 89 ALA A CA 1
ATOM 666 C C . ALA A 1 89 ? 38.251 29.803 42.182 1.00 15.70 89 ALA A C 1
ATOM 667 O O . ALA A 1 89 ? 39.403 30.218 41.974 1.00 15.99 89 ALA A O 1
ATOM 669 N N . LEU A 1 90 ? 37.791 29.477 43.383 1.00 16.09 90 LEU A N 1
ATOM 670 C CA . LEU A 1 90 ? 38.535 29.712 44.619 1.00 16.91 90 LEU A CA 1
ATOM 671 C C . LEU A 1 90 ? 39.842 28.927 44.818 1.00 17.07 90 LEU A C 1
ATOM 672 O O . LEU A 1 90 ? 40.791 29.460 45.395 1.00 16.65 90 LEU A O 1
ATOM 677 N N . LYS A 1 91 ? 39.901 27.676 44.363 1.00 17.41 91 LYS A N 1
ATOM 678 C CA . LYS A 1 91 ? 41.126 26.872 44.528 1.00 18.17 91 LYS A CA 1
ATOM 679 C C . LYS A 1 91 ? 41.933 26.780 43.247 1.00 18.50 91 LYS A C 1
ATOM 680 O O . LYS A 1 91 ? 41.387 26.875 42.144 1.00 18.21 91 LYS A O 1
ATOM 686 N N . LYS A 1 92 ? 43.234 26.556 43.381 1.00 18.54 92 LYS A N 1
ATOM 687 C CA . LYS A 1 92 ? 44.074 26.466 42.190 1.00 19.37 92 LYS A CA 1
ATOM 688 C C . LYS A 1 92 ? 43.636 25.344 41.275 1.00 18.87 92 LYS A C 1
ATOM 689 O O . LYS A 1 92 ? 43.625 25.500 40.045 1.00 18.53 92 LYS A O 1
ATOM 695 N N . HIS A 1 93 ? 43.290 24.200 41.859 1.00 18.93 93 HIS A N 1
ATOM 696 C CA . HIS A 1 93 ? 42.939 23.057 41.021 1.00 19.57 93 HIS A CA 1
ATOM 697 C C . HIS A 1 93 ? 41.625 23.309 40.277 1.00 19.25 93 HIS A C 1
ATOM 698 O O . HIS A 1 93 ? 41.450 22.830 39.171 1.00 19.41 93 HIS A O 1
ATOM 705 N N . TYR A 1 94 ? 40.735 24.118 40.844 1.00 18.82 94 TYR A N 1
ATOM 706 C CA . TYR A 1 94 ? 39.539 24.503 40.083 1.00 18.14 94 TYR A CA 1
ATOM 707 C C . TYR A 1 94 ? 39.987 25.322 38.893 1.00 18.34 94 TYR A C 1
ATOM 708 O O . TYR A 1 94 ? 39.479 25.154 37.784 1.00 17.80 94 TYR A O 1
ATOM 717 N N . ARG A 1 95 ? 40.932 26.230 39.139 1.00 17.52 95 ARG A N 1
ATOM 718 C CA . ARG A 1 95 ? 41.438 27.078 38.085 1.00 17.62 95 ARG A CA 1
ATOM 719 C C . ARG A 1 95 ? 42.115 26.234 36.999 1.00 17.92 95 ARG A C 1
ATOM 720 O O . ARG A 1 95 ? 41.935 26.482 35.812 1.00 17.44 95 ARG A O 1
ATOM 728 N N . ASP A 1 96 ? 42.888 25.233 37.400 1.00 18.81 96 ASP A N 1
ATOM 729 C CA . ASP A 1 96 ? 43.520 24.373 36.410 1.00 20.07 96 ASP A CA 1
ATOM 730 C C . ASP A 1 96 ? 42.462 23.631 35.584 1.00 20.30 96 ASP A C 1
ATOM 731 O O . ASP A 1 96 ? 42.635 23.449 34.375 1.00 20.73 96 ASP A O 1
ATOM 736 N N . LEU A 1 97 ? 41.363 23.224 36.209 1.00 20.28 97 LEU A N 1
ATOM 737 C CA . LEU A 1 97 ? 40.291 22.580 35.428 1.00 21.75 97 LEU A CA 1
ATOM 738 C C . LEU A 1 97 ? 39.714 23.516 34.351 1.00 20.88 97 LEU A C 1
ATOM 739 O O . LEU A 1 97 ? 39.408 23.073 33.240 1.00 20.29 97 LEU A O 1
ATOM 744 N N . LEU A 1 98 ? 39.566 24.805 34.676 1.00 19.88 98 LEU A N 1
ATOM 745 C CA . LEU A 1 98 ? 39.071 25.761 33.698 1.00 19.68 98 LEU A CA 1
ATOM 746 C C . LEU A 1 98 ? 40.104 25.995 32.596 1.00 20.38 98 LEU A C 1
ATOM 747 O O . LEU A 1 98 ? 39.753 26.253 31.442 1.00 20.33 98 LEU A O 1
ATOM 752 N N . ARG A 1 99 ? 41.377 25.908 32.969 1.00 20.26 99 ARG A N 1
ATOM 753 C CA . ARG A 1 99 ? 42.482 26.119 32.046 1.00 21.26 99 ARG A CA 1
ATOM 754 C C . ARG A 1 99 ? 42.664 24.976 31.050 1.00 21.58 99 ARG A C 1
ATOM 755 O O . ARG A 1 99 ? 43.172 25.185 29.954 1.00 21.70 99 ARG A O 1
ATOM 763 N N . GLU A 1 100 ? 42.280 23.771 31.448 1.00 22.47 100 GLU A N 1
ATOM 764 C CA . GLU A 1 100 ? 42.491 22.597 30.601 1.00 23.38 100 GLU A CA 1
ATOM 765 C C . GLU A 1 100 ? 42.010 22.819 29.157 1.00 23.23 100 GLU A C 1
ATOM 766 O O . GLU A 1 100 ? 40.826 23.035 28.912 1.00 23.32 100 GLU A O 1
ATOM 772 N N . GLY A 1 101 ? 42.930 22.777 28.199 1.00 23.17 101 GLY A N 1
ATOM 773 C CA . GLY A 1 101 ? 42.551 22.976 26.801 1.00 22.91 101 GLY A CA 1
ATOM 774 C C . GLY A 1 101 ? 42.185 24.410 26.443 1.00 22.75 101 GLY A C 1
ATOM 775 O O . GLY A 1 101 ? 41.814 24.704 25.299 1.00 22.73 101 GLY A O 1
ATOM 776 N N . ASN A 1 102 ? 42.297 25.312 27.414 1.00 21.82 102 ASN A N 1
ATOM 777 C CA . ASN A 1 102 ? 42.018 26.725 27.179 1.00 21.74 102 ASN A CA 1
ATOM 778 C C . ASN A 1 102 ? 43.229 27.591 27.519 1.00 21.70 102 ASN A C 1
ATOM 779 O O . ASN A 1 102 ? 43.254 28.266 28.551 1.00 21.51 102 ASN A O 1
ATOM 784 N N . PRO A 1 103 ? 44.244 27.578 26.665 1.00 22.19 103 PRO A N 1
ATOM 785 C CA . PRO A 1 103 ? 45.449 28.360 26.949 1.00 22.31 103 PRO A CA 1
ATOM 786 C C . PRO A 1 103 ? 45.144 29.843 26.802 1.00 21.84 103 PRO A C 1
ATOM 787 O O . PRO A 1 103 ? 45.901 30.679 27.304 1.00 22.42 103 PRO A O 1
ATOM 791 N N . ASN A 1 104 ? 44.037 30.167 26.144 1.00 20.69 104 ASN A N 1
ATOM 792 C CA . ASN A 1 104 ? 43.652 31.560 25.984 1.00 20.79 104 ASN A CA 1
ATOM 793 C C . ASN A 1 104 ? 42.672 32.010 27.082 1.00 20.55 104 ASN A C 1
ATOM 794 O O . ASN A 1 104 ? 41.901 32.965 26.908 1.00 20.44 104 ASN A O 1
ATOM 799 N N . LEU A 1 105 ? 42.722 31.318 28.214 1.00 20.38 105 LEU A N 1
ATOM 800 C CA . LEU A 1 105 ? 41.862 31.656 29.349 1.00 19.54 105 LEU A CA 1
ATOM 801 C C . LEU A 1 105 ? 42.729 32.252 30.453 1.00 20.09 105 LEU A C 1
ATOM 802 O O . LEU A 1 105 ? 43.825 31.767 30.705 1.00 20.43 105 LEU A O 1
ATOM 807 N N . SER A 1 106 ? 42.280 33.334 31.083 1.00 19.52 106 SER A N 1
ATOM 808 C CA . SER A 1 106 ? 43.016 33.858 32.229 1.00 19.34 106 SER A CA 1
ATOM 809 C C . SER A 1 106 ? 42.031 34.297 33.304 1.00 18.45 106 SER A C 1
ATOM 810 O O . SER A 1 106 ? 40.821 34.198 33.112 1.00 17.65 106 SER A O 1
ATOM 813 N N . PHE A 1 107 ? 42.538 34.776 34.434 1.00 17.08 107 PHE A N 1
ATOM 814 C CA . PHE A 1 107 ? 41.652 35.144 35.529 1.00 16.90 107 PHE A CA 1
ATOM 815 C C . PHE A 1 107 ? 41.818 36.593 35.935 1.00 16.28 107 PHE A C 1
ATOM 816 O O . PHE A 1 107 ? 42.900 37.157 35.789 1.00 16.45 107 PHE A O 1
ATOM 824 N N . ILE A 1 108 ? 40.728 37.171 36.427 1.00 15.33 108 ILE A N 1
ATOM 825 C CA . ILE A 1 108 ? 40.732 38.491 37.023 1.00 15.27 108 ILE A CA 1
ATOM 826 C C . ILE A 1 108 ? 40.160 38.314 38.407 1.00 15.28 108 ILE A C 1
ATOM 827 O O . ILE A 1 108 ? 38.985 37.981 38.590 1.00 13.88 108 ILE A O 1
ATOM 832 N N . TYR A 1 109 ? 41.041 38.470 39.379 1.00 15.16 109 TYR A N 1
ATOM 833 C CA . TYR A 1 109 ? 40.696 38.308 40.767 1.00 15.68 109 TYR A CA 1
ATOM 834 C C . TYR A 1 109 ? 40.200 39.654 41.314 1.00 15.13 109 TYR A C 1
ATOM 835 O O . TYR A 1 109 ? 40.938 40.640 41.342 1.00 14.38 109 TYR A O 1
ATOM 844 N N . LEU A 1 110 ? 38.912 39.697 41.645 1.00 14.58 110 LEU A N 1
ATOM 845 C CA . LEU A 1 110 ? 38.290 40.838 42.280 1.00 14.93 110 LEU A CA 1
ATOM 846 C C . LEU A 1 110 ? 38.613 40.699 43.769 1.00 15.21 110 LEU A C 1
ATOM 847 O O . LEU A 1 110 ? 37.917 40.016 44.517 1.00 15.05 110 LEU A O 1
ATOM 852 N N . LYS A 1 111 ? 39.691 41.350 44.169 1.00 15.90 111 LYS A N 1
ATOM 853 C CA . LYS A 1 111 ? 40.281 41.167 45.490 1.00 17.42 111 LYS A CA 1
ATOM 854 C C . LYS A 1 111 ? 39.954 42.215 46.555 1.00 17.98 111 LYS A C 1
ATOM 855 O O . LYS A 1 111 ? 40.103 43.418 46.335 1.00 18.10 111 LYS A O 1
ATOM 861 N N . GLY A 1 112 ? 39.518 41.727 47.713 1.00 19.36 112 GLY A N 1
ATOM 862 C CA . GLY A 1 112 ? 39.225 42.542 48.876 1.00 20.41 112 GLY A CA 1
ATOM 863 C C . GLY A 1 112 ? 39.199 41.668 50.129 1.00 21.91 112 GLY A C 1
ATOM 864 O O . GLY A 1 112 ? 38.937 40.461 50.052 1.00 20.88 112 GLY A O 1
ATOM 865 N N . ASP A 1 113 ? 39.477 42.270 51.285 1.00 23.29 113 ASP A N 1
ATOM 866 C CA . ASP A 1 113 ? 39.460 41.514 52.533 1.00 25.03 113 ASP A CA 1
ATOM 867 C C . ASP A 1 113 ? 38.041 41.387 53.075 1.00 25.24 113 ASP A C 1
ATOM 868 O O . ASP A 1 113 ? 37.099 41.982 52.540 1.00 24.80 113 ASP A O 1
ATOM 873 N N . PHE A 1 114 ? 37.904 40.612 54.143 1.00 25.49 114 PHE A N 1
ATOM 874 C CA . PHE A 1 114 ? 36.614 40.359 54.748 1.00 26.33 114 PHE A CA 1
ATOM 875 C C . PHE A 1 114 ? 35.847 41.647 54.950 1.00 27.00 114 PHE A C 1
ATOM 876 O O . PHE A 1 114 ? 34.709 41.764 54.519 1.00 26.90 114 PHE A O 1
ATOM 884 N N . ASP A 1 115 ? 36.476 42.619 55.603 1.00 28.23 115 ASP A N 1
ATOM 885 C CA . ASP A 1 115 ? 35.802 43.875 55.919 1.00 29.16 115 ASP A CA 1
ATOM 886 C C . ASP A 1 115 ? 35.301 44.617 54.690 1.00 28.63 115 ASP A C 1
ATOM 887 O O . ASP A 1 115 ? 34.190 45.149 54.688 1.00 28.56 115 ASP A O 1
ATOM 892 N N . VAL A 1 116 ? 36.135 44.685 53.659 1.00 28.34 116 VAL A N 1
ATOM 893 C CA . VAL A 1 116 ? 35.741 45.368 52.431 1.00 27.53 116 VAL A CA 1
ATOM 894 C C . VAL A 1 116 ? 34.516 44.704 51.815 1.00 26.64 116 VAL A C 1
ATOM 895 O O . VAL A 1 116 ? 33.591 45.370 51.368 1.00 26.60 116 VAL A O 1
ATOM 899 N N . ILE A 1 117 ? 34.489 43.380 51.827 1.00 26.17 117 ILE A N 1
ATOM 900 C CA . ILE A 1 117 ? 33.371 42.675 51.232 1.00 25.60 117 ILE A CA 1
ATOM 901 C C . ILE A 1 117 ? 32.120 42.784 52.092 1.00 25.82 117 ILE A C 1
ATOM 902 O O . ILE A 1 117 ? 31.029 42.918 51.569 1.00 24.92 117 ILE A O 1
ATOM 907 N N . GLU A 1 118 ? 32.283 42.739 53.412 1.00 26.63 118 GLU A N 1
ATOM 908 C CA . GLU A 1 118 ? 31.133 42.834 54.304 1.00 26.89 118 GLU A CA 1
ATOM 909 C C . GLU A 1 118 ? 30.465 44.169 54.089 1.00 26.94 118 GLU A C 1
ATOM 910 O O . GLU A 1 118 ? 29.251 44.250 53.933 1.00 27.09 118 GLU A O 1
ATOM 916 N N . SER A 1 119 ? 31.256 45.228 54.043 1.00 27.88 119 SER A N 1
ATOM 917 C CA . SER A 1 119 ? 30.647 46.534 53.901 1.00 28.87 119 SER A CA 1
ATOM 918 C C . SER A 1 119 ? 30.066 46.716 52.498 1.00 28.71 119 SER A C 1
ATOM 919 O O . SER A 1 119 ? 29.044 47.361 52.336 1.00 28.70 119 SER A O 1
ATOM 922 N N . ARG A 1 120 ? 30.684 46.102 51.494 1.00 29.08 120 ARG A N 1
ATOM 923 C CA . ARG A 1 120 ? 30.127 46.174 50.142 1.00 29.48 120 ARG A CA 1
ATOM 924 C C . ARG A 1 120 ? 28.730 45.553 50.112 1.00 28.94 120 ARG A C 1
ATOM 925 O O . ARG A 1 120 ? 27.807 46.107 49.528 1.00 28.80 120 ARG A O 1
ATOM 933 N N . LEU A 1 121 ? 28.583 44.409 50.767 1.00 28.64 121 LEU A N 1
ATOM 934 C CA . LEU A 1 121 ? 27.313 43.705 50.803 1.00 29.01 121 LEU A CA 1
ATOM 935 C C . LEU A 1 121 ? 26.257 44.477 51.606 1.00 29.50 121 LEU A C 1
ATOM 936 O O . LEU A 1 121 ? 25.077 44.510 51.246 1.00 29.44 121 LEU A O 1
ATOM 941 N N . LYS A 1 122 ? 26.694 45.097 52.693 1.00 29.95 122 LYS A N 1
ATOM 942 C CA . LYS A 1 122 ? 25.795 45.831 53.570 1.00 30.58 122 LYS A CA 1
ATOM 943 C C . LYS A 1 122 ? 25.349 47.154 52.964 1.00 30.68 122 LYS A C 1
ATOM 944 O O . LYS A 1 122 ? 24.308 47.693 53.342 1.00 30.77 122 LYS A O 1
ATOM 950 N N . ALA A 1 123 ? 26.135 47.661 52.016 1.00 30.51 123 ALA A N 1
ATOM 951 C CA . ALA A 1 123 ? 25.827 48.919 51.346 1.00 30.14 123 ALA A CA 1
ATOM 952 C C . ALA A 1 123 ? 24.488 48.840 50.629 1.00 29.57 123 ALA A C 1
ATOM 953 O O . ALA A 1 123 ? 23.837 49.862 50.419 1.00 29.71 123 ALA A O 1
ATOM 955 N N . ARG A 1 124 ? 24.089 47.626 50.258 1.00 28.69 124 ARG A N 1
ATOM 956 C CA . ARG A 1 124 ? 22.826 47.400 49.571 1.00 28.12 124 ARG A CA 1
ATOM 957 C C . ARG A 1 124 ? 21.714 47.376 50.601 1.00 27.02 124 ARG A C 1
ATOM 958 O O . ARG A 1 124 ? 21.654 46.489 51.452 1.00 26.73 124 ARG A O 1
ATOM 966 N N . LYS A 1 125 ? 20.844 48.370 50.520 1.00 25.82 125 LYS A N 1
ATOM 967 C CA . LYS A 1 125 ? 19.771 48.537 51.489 1.00 24.38 125 LYS A CA 1
ATOM 968 C C . LYS A 1 125 ? 18.947 47.271 51.706 1.00 23.80 125 LYS A C 1
ATOM 969 O O . LYS A 1 125 ? 18.440 46.678 50.756 1.00 23.95 125 LYS A O 1
ATOM 975 N N . GLY A 1 126 ? 18.831 46.851 52.966 1.00 22.84 126 GLY A N 1
ATOM 976 C CA . GLY A 1 126 ? 18.046 45.674 53.317 1.00 22.14 126 GLY A CA 1
ATOM 977 C C . GLY A 1 126 ? 18.735 44.327 53.137 1.00 21.98 126 GLY A C 1
ATOM 978 O O . GLY A 1 126 ? 18.137 43.275 53.368 1.00 21.52 126 GLY A O 1
ATOM 979 N N . HIS A 1 127 ? 19.999 44.338 52.740 1.00 21.59 127 HIS A N 1
ATOM 980 C CA . HIS A 1 127 ? 20.686 43.076 52.548 1.00 21.96 127 HIS A CA 1
ATOM 981 C C . HIS A 1 127 ? 21.115 42.468 53.869 1.00 21.34 127 HIS A C 1
ATOM 982 O O . HIS A 1 127 ? 21.828 43.102 54.643 1.00 20.96 127 HIS A O 1
ATOM 989 N N . PHE A 1 128 ? 20.680 41.243 54.119 1.00 21.44 128 PHE A N 1
ATOM 990 C CA . PHE A 1 128 ? 21.094 40.535 55.322 1.00 21.65 128 PHE A CA 1
ATOM 991 C C . PHE A 1 128 ? 22.462 39.895 55.080 1.00 21.64 128 PHE A C 1
ATOM 992 O O . PHE A 1 128 ? 22.610 39.036 54.208 1.00 21.47 128 PHE A O 1
ATOM 1000 N N . PHE A 1 129 ? 23.459 40.309 55.856 1.00 21.62 129 PHE A N 1
ATOM 1001 C CA . PHE A 1 129 ? 24.801 39.772 55.705 1.00 22.10 129 PHE A CA 1
ATOM 1002 C C . PHE A 1 129 ? 24.995 38.392 56.356 1.00 22.59 129 PHE A C 1
ATOM 1003 O O . PHE A 1 129 ? 24.820 38.237 57.564 1.00 22.21 129 PHE A O 1
ATOM 1011 N N . LYS A 1 130 ? 25.355 37.397 55.550 1.00 22.89 130 LYS A N 1
ATOM 1012 C CA . LYS A 1 130 ? 25.575 36.035 56.059 1.00 23.97 130 LYS A CA 1
ATOM 1013 C C . LYS A 1 130 ? 27.032 35.829 56.479 1.00 24.04 130 LYS A C 1
ATOM 1014 O O . LYS A 1 130 ? 27.870 35.437 55.678 1.00 23.55 130 LYS A O 1
ATOM 1020 N N . THR A 1 131 ? 27.316 36.081 57.748 1.00 24.20 131 THR A N 1
ATOM 1021 C CA . THR A 1 131 ? 28.666 35.972 58.296 1.00 25.10 131 THR A CA 1
ATOM 1022 C C . THR A 1 131 ? 29.441 34.701 57.976 1.00 25.27 131 THR A C 1
ATOM 1023 O O . THR A 1 131 ? 30.530 34.755 57.396 1.00 25.30 131 THR A O 1
ATOM 1027 N N . GLN A 1 132 ? 28.903 33.562 58.395 1.00 25.48 132 GLN A N 1
ATOM 1028 C CA . GLN A 1 132 ? 29.634 32.309 58.265 1.00 26.06 132 GLN A CA 1
ATOM 1029 C C . GLN A 1 132 ? 29.823 31.903 56.811 1.00 25.39 132 GLN A C 1
ATOM 1030 O O . GLN A 1 132 ? 30.785 31.228 56.481 1.00 25.58 132 GLN A O 1
ATOM 1036 N N . MET A 1 133 ? 28.907 32.303 55.942 1.00 24.79 133 MET A N 1
ATOM 1037 C CA . MET A 1 133 ? 29.097 32.025 54.524 1.00 24.82 133 MET A CA 1
ATOM 1038 C C . MET A 1 133 ? 30.381 32.724 54.072 1.00 23.84 133 MET A C 1
ATOM 1039 O O . MET A 1 133 ? 31.225 32.121 53.412 1.00 23.66 133 MET A O 1
ATOM 1044 N N . LEU A 1 134 ? 30.549 33.981 54.456 1.00 23.16 134 LEU A N 1
ATOM 1045 C CA . LEU A 1 134 ? 31.749 34.696 54.038 1.00 22.88 134 LEU A CA 1
ATOM 1046 C C . LEU A 1 134 ? 33.010 34.082 54.681 1.00 22.60 134 LEU A C 1
ATOM 1047 O O . LEU A 1 134 ? 34.053 33.977 54.035 1.00 21.80 134 LEU A O 1
ATOM 1052 N N . VAL A 1 135 ? 32.910 33.654 55.941 1.00 22.42 135 VAL A N 1
ATOM 1053 C CA . VAL A 1 135 ? 34.061 33.022 56.606 1.00 22.04 135 VAL A CA 1
ATOM 1054 C C . VAL A 1 135 ? 34.500 31.795 55.814 1.00 22.02 135 VAL A C 1
ATOM 1055 O O . VAL A 1 135 ? 35.681 31.633 55.512 1.00 22.70 135 VAL A O 1
ATOM 1059 N N . THR A 1 136 ? 33.545 30.946 55.464 1.00 21.42 136 THR A N 1
ATOM 1060 C CA . THR A 1 136 ? 33.841 29.714 54.739 1.00 22.11 136 THR A CA 1
ATOM 1061 C C . THR A 1 136 ? 34.456 30.002 53.366 1.00 21.87 136 THR A C 1
ATOM 1062 O O . THR A 1 136 ? 35.382 29.310 52.927 1.00 21.55 136 THR A O 1
ATOM 1066 N N . GLN A 1 137 ? 33.935 31.032 52.694 1.00 20.91 137 GLN A N 1
ATOM 1067 C CA . GLN A 1 137 ? 34.473 31.446 51.410 1.00 20.09 137 GLN A CA 1
ATOM 1068 C C . GLN A 1 137 ? 35.953 31.822 51.520 1.00 20.13 137 GLN A C 1
ATOM 1069 O O . GLN A 1 137 ? 36.770 31.370 50.710 1.00 20.05 137 GLN A O 1
ATOM 1075 N N . PHE A 1 138 ? 36.304 32.643 52.507 1.00 19.77 138 PHE A N 1
ATOM 1076 C CA . PHE A 1 138 ? 37.705 33.005 52.687 1.00 20.97 138 PHE A CA 1
ATOM 1077 C C . PHE A 1 138 ? 38.572 31.815 53.078 1.00 21.18 138 PHE A C 1
ATOM 1078 O O . PHE A 1 138 ? 39.761 31.788 52.767 1.00 21.45 138 PHE A O 1
ATOM 1086 N N . GLU A 1 139 ? 37.984 30.840 53.768 1.00 21.81 139 GLU A N 1
ATOM 1087 C CA . GLU A 1 139 ? 38.710 29.625 54.127 1.00 22.33 139 GLU A CA 1
ATOM 1088 C C . GLU A 1 139 ? 39.044 28.851 52.859 1.00 21.84 139 GLU A C 1
ATOM 1089 O O . GLU A 1 139 ? 40.131 28.298 52.710 1.00 21.95 139 GLU A O 1
ATOM 1095 N N . THR A 1 140 ? 38.096 28.831 51.934 1.00 21.12 140 THR A N 1
ATOM 1096 C CA . THR A 1 140 ? 38.234 28.061 50.713 1.00 20.66 140 THR A CA 1
ATOM 1097 C C . THR A 1 140 ? 39.202 28.750 49.748 1.00 20.07 140 THR A C 1
ATOM 1098 O O . THR A 1 140 ? 39.911 28.081 49.007 1.00 19.26 140 THR A O 1
ATOM 1102 N N . LEU A 1 141 ? 39.215 30.089 49.774 1.00 19.28 141 LEU A N 1
ATOM 1103 C CA . LEU A 1 141 ? 40.029 30.888 48.864 1.00 19.13 141 LEU A CA 1
ATOM 1104 C C . LEU A 1 141 ? 41.515 30.559 48.931 1.00 19.35 141 LEU A C 1
ATOM 1105 O O . LEU A 1 141 ? 42.118 30.561 50.007 1.00 18.94 141 LEU A O 1
ATOM 1110 N N . GLN A 1 142 ? 42.092 30.285 47.769 1.00 19.39 142 GLN A N 1
ATOM 1111 C CA . GLN A 1 142 ? 43.528 30.130 47.631 1.00 20.03 142 GLN A CA 1
ATOM 1112 C C . GLN A 1 142 ? 43.948 31.195 46.633 1.00 20.10 142 GLN A C 1
ATOM 1113 O O . GLN A 1 142 ? 43.739 31.039 45.429 1.00 19.61 142 GLN A O 1
ATOM 1119 N N . GLU A 1 143 ? 44.506 32.293 47.137 1.00 20.37 143 GLU A N 1
ATOM 1120 C CA . GLU A 1 143 ? 44.885 33.406 46.271 1.00 21.10 143 GLU A CA 1
ATOM 1121 C C . GLU A 1 143 ? 45.964 32.942 45.322 1.00 21.34 143 GLU A C 1
ATOM 1122 O O . GLU A 1 143 ? 46.922 32.303 45.742 1.00 21.39 143 GLU A O 1
ATOM 1128 N N . PRO A 1 144 ? 45.784 33.215 44.037 1.00 21.60 144 PRO A N 1
ATOM 1129 C CA . PRO A 1 144 ? 46.776 32.832 43.030 1.00 21.89 144 PRO A CA 1
ATOM 1130 C C . PRO A 1 144 ? 48.161 33.414 43.334 1.00 21.93 144 PRO A C 1
ATOM 1131 O O . PRO A 1 144 ? 48.312 34.611 43.561 1.00 22.20 144 PRO A O 1
ATOM 1135 N N . GLY A 1 145 ? 49.161 32.545 43.357 1.00 22.37 145 GLY A N 1
ATOM 1136 C CA . GLY A 1 145 ? 50.527 32.953 43.618 1.00 22.18 145 GLY A CA 1
ATOM 1137 C C . GLY A 1 145 ? 51.263 33.294 42.341 1.00 21.77 145 GLY A C 1
ATOM 1138 O O . GLY A 1 145 ? 50.693 33.242 41.240 1.00 20.72 145 GLY A O 1
ATOM 1139 N N . ALA A 1 146 ? 52.540 33.629 42.487 1.00 21.41 146 ALA A N 1
ATOM 1140 C CA . ALA A 1 146 ? 53.374 33.969 41.344 1.00 21.85 146 ALA A CA 1
ATOM 1141 C C . ALA A 1 146 ? 53.413 32.871 40.285 1.00 21.70 146 ALA A C 1
ATOM 1142 O O . ALA A 1 146 ? 53.660 33.147 39.115 1.00 21.94 146 ALA A O 1
ATOM 1144 N N . ASP A 1 147 ? 53.178 31.631 40.673 1.00 22.15 147 ASP A N 1
ATOM 1145 C CA . ASP A 1 147 ? 53.221 30.55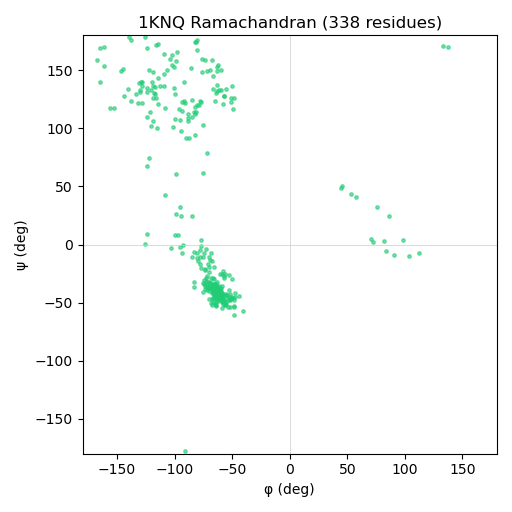7 39.675 1.00 22.82 147 ASP A CA 1
ATOM 1146 C C . ASP A 1 147 ? 52.059 30.591 38.675 1.00 22.68 147 ASP A C 1
ATOM 1147 O O . ASP A 1 147 ? 52.130 29.977 37.614 1.00 22.32 147 ASP A O 1
ATOM 1152 N N . GLU A 1 148 ? 50.974 31.274 39.019 1.00 22.43 148 GLU A N 1
ATOM 1153 C CA . GLU A 1 148 ? 49.868 31.405 38.075 1.00 22.60 148 GLU A CA 1
ATOM 1154 C C . GLU A 1 148 ? 50.042 32.713 37.314 1.00 22.79 148 GLU A C 1
ATOM 1155 O O . GLU A 1 148 ? 49.671 33.784 37.792 1.00 22.90 148 GLU A O 1
ATOM 1161 N N . THR A 1 149 ? 50.617 32.613 36.122 1.00 22.89 149 THR A N 1
ATOM 1162 C CA . THR A 1 149 ? 50.990 33.783 35.339 1.00 23.30 149 THR A CA 1
ATOM 1163 C C . THR A 1 149 ? 49.842 34.418 34.582 1.00 23.27 149 THR A C 1
ATOM 1164 O O . THR A 1 149 ? 50.006 35.481 33.981 1.00 23.27 149 THR A O 1
ATOM 1168 N N . ASP A 1 150 ? 48.682 33.773 34.596 1.00 23.25 150 ASP A N 1
ATOM 1169 C CA . ASP A 1 150 ? 47.550 34.290 33.843 1.00 23.36 150 ASP A CA 1
ATOM 1170 C C . ASP A 1 150 ? 46.480 34.850 34.756 1.00 23.22 150 ASP A C 1
ATOM 1171 O O . ASP A 1 150 ? 45.299 34.642 34.524 1.00 22.56 150 ASP A O 1
ATOM 1176 N N . VAL A 1 151 ? 46.914 35.585 35.776 1.00 23.11 151 VAL A N 1
ATOM 1177 C CA . VAL A 1 151 ? 46.002 36.158 36.749 1.00 22.91 151 VAL A CA 1
ATOM 1178 C C . VAL A 1 151 ? 46.244 37.646 36.921 1.00 22.67 151 VAL A C 1
ATOM 1179 O O . VAL A 1 151 ? 47.346 38.057 37.248 1.00 23.20 151 VAL A O 1
ATOM 1183 N N . LEU A 1 152 ? 45.216 38.448 36.684 1.00 22.24 152 LEU A N 1
ATOM 1184 C CA . LEU A 1 152 ? 45.296 39.889 36.891 1.00 22.22 152 LEU A CA 1
ATOM 1185 C C . LEU A 1 152 ? 44.496 40.184 38.152 1.00 21.75 152 LEU A C 1
ATOM 1186 O O . LEU A 1 152 ? 43.543 39.479 38.450 1.00 21.35 152 LEU A O 1
ATOM 1191 N N . VAL A 1 153 ? 44.873 41.222 38.888 1.00 21.17 153 VAL A N 1
ATOM 1192 C CA . VAL A 1 153 ? 44.190 41.551 40.140 1.00 20.63 153 VAL A CA 1
ATOM 1193 C C . VAL A 1 153 ? 43.569 42.943 40.089 1.00 20.46 153 VAL A C 1
ATOM 1194 O O . VAL A 1 153 ? 44.155 43.889 39.553 1.00 19.80 153 VAL A O 1
ATOM 1198 N N . VAL A 1 154 ? 42.371 43.058 40.644 1.00 19.37 154 VAL A N 1
ATOM 1199 C CA . VAL A 1 154 ? 41.670 44.319 40.688 1.00 19.22 154 VAL A CA 1
ATOM 1200 C C . VAL A 1 154 ? 41.248 44.552 42.128 1.00 19.98 154 VAL A C 1
ATOM 1201 O O . VAL A 1 154 ? 40.782 43.634 42.795 1.00 18.77 154 VAL A O 1
ATOM 1205 N N . ASP A 1 155 ? 41.427 45.785 42.589 1.00 20.40 155 ASP A N 1
ATOM 1206 C CA . ASP A 1 155 ? 41.119 46.178 43.959 1.00 21.57 155 ASP A CA 1
ATOM 1207 C C . ASP A 1 155 ? 39.682 46.625 44.082 1.00 21.86 155 ASP A C 1
ATOM 1208 O O . ASP A 1 155 ? 39.329 47.709 43.624 1.00 22.12 155 ASP A O 1
ATOM 1213 N N . ILE A 1 156 ? 38.862 45.810 44.736 1.00 22.54 156 ILE A N 1
ATOM 1214 C CA . ILE A 1 156 ? 37.452 46.120 44.889 1.00 23.71 156 ILE A CA 1
ATOM 1215 C C . ILE A 1 156 ? 37.126 47.036 46.081 1.00 24.34 156 ILE A C 1
ATOM 1216 O O . ILE A 1 156 ? 36.004 47.002 46.590 1.00 25.17 156 ILE A O 1
ATOM 1221 N N . ASP A 1 157 ? 38.085 47.844 46.534 1.00 24.32 157 ASP A N 1
ATOM 1222 C CA . ASP A 1 157 ? 37.766 48.815 47.584 1.00 25.23 157 ASP A CA 1
ATOM 1223 C C . ASP A 1 157 ? 37.533 50.175 46.930 1.00 25.01 157 ASP A C 1
ATOM 1224 O O . ASP A 1 157 ? 38.268 51.138 47.190 1.00 25.77 157 ASP A O 1
ATOM 1229 N N . GLN A 1 158 ? 36.535 50.217 46.049 1.00 25.00 158 GLN A N 1
ATOM 1230 C CA . GLN A 1 158 ? 36.157 51.416 45.302 1.00 25.09 158 GLN A CA 1
ATOM 1231 C C . GLN A 1 158 ? 34.727 51.262 44.758 1.00 25.13 158 GLN A C 1
ATOM 1232 O O . GLN A 1 158 ? 34.129 50.194 44.827 1.00 24.82 158 GLN A O 1
ATOM 1238 N N . PRO A 1 159 ? 34.163 52.338 44.240 1.00 25.29 159 PRO A N 1
ATOM 1239 C CA . PRO A 1 159 ? 32.804 52.288 43.698 1.00 25.17 159 PRO A CA 1
ATOM 1240 C C . PRO A 1 159 ? 32.749 51.325 42.514 1.00 24.63 159 PRO A C 1
ATOM 1241 O O . PRO A 1 159 ? 33.772 51.097 41.886 1.00 23.76 159 PRO A O 1
ATOM 1245 N N . LEU A 1 160 ? 31.581 50.760 42.243 1.00 24.58 160 LEU A N 1
ATOM 1246 C CA . LEU A 1 160 ? 31.427 49.835 41.126 1.00 25.06 160 LEU A CA 1
ATOM 1247 C C . LEU A 1 160 ? 32.026 50.435 39.856 1.00 24.82 160 LEU A C 1
ATOM 1248 O O . LEU A 1 160 ? 32.765 49.770 39.131 1.00 24.03 160 LEU A O 1
ATOM 1253 N N . GLU A 1 161 ? 31.714 51.703 39.600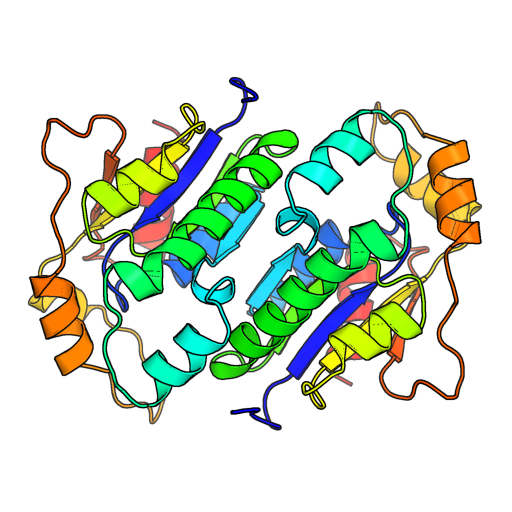 1.00 23.91 161 GLU A N 1
ATOM 1254 C CA . GLU A 1 161 ? 32.236 52.376 38.422 1.00 24.34 161 GLU A CA 1
ATOM 1255 C C . GLU A 1 161 ? 33.755 52.245 38.315 1.00 23.23 161 GLU A C 1
ATOM 1256 O O . GLU A 1 161 ? 34.285 51.984 37.237 1.00 22.28 161 GLU A O 1
ATOM 1262 N N . GLY A 1 162 ? 34.450 52.407 39.442 1.00 22.27 162 GLY A N 1
ATOM 1263 C CA . GLY A 1 162 ? 35.898 52.286 39.471 1.00 21.10 162 GLY A CA 1
ATOM 1264 C C . GLY A 1 162 ? 36.381 50.857 39.265 1.00 20.17 162 GLY A C 1
ATOM 1265 O O . GLY A 1 162 ? 37.409 50.611 38.616 1.00 19.84 162 GLY A O 1
ATOM 1266 N N . VAL A 1 163 ? 35.647 49.902 39.819 1.00 19.87 163 VAL A N 1
ATOM 1267 C CA . VAL A 1 163 ? 36.017 48.498 39.634 1.00 18.90 163 VAL A CA 1
ATOM 1268 C C . VAL A 1 163 ? 35.923 48.122 38.145 1.00 18.24 163 VAL A C 1
ATOM 1269 O O . VAL A 1 163 ? 36.820 47.481 37.587 1.00 17.92 163 VAL A O 1
ATOM 1273 N N . VAL A 1 164 ? 34.837 48.535 37.510 1.00 17.77 164 VAL A N 1
ATOM 1274 C CA . VAL A 1 164 ? 34.651 48.291 36.085 1.00 17.20 164 VAL A CA 1
ATOM 1275 C C . VAL A 1 164 ? 35.796 48.925 35.295 1.00 17.67 164 VAL A C 1
ATOM 1276 O O . VAL A 1 164 ? 36.380 48.280 34.421 1.00 17.47 164 VAL A O 1
ATOM 1280 N N . ALA A 1 165 ? 36.147 50.173 35.618 1.00 17.47 165 ALA A N 1
ATOM 1281 C CA . ALA A 1 165 ? 37.231 50.839 34.896 1.00 17.69 165 ALA A CA 1
ATOM 1282 C C . ALA A 1 165 ? 38.548 50.092 35.064 1.00 17.59 165 ALA A C 1
ATOM 1283 O O . ALA A 1 165 ? 39.262 49.814 34.088 1.00 17.42 165 ALA A O 1
ATOM 1285 N N . SER A 1 166 ? 38.870 49.730 36.298 1.00 17.75 166 SER A N 1
ATOM 1286 C CA . SER A 1 166 ? 40.104 48.991 36.539 1.00 18.48 166 SER A CA 1
ATOM 1287 C C . SER A 1 166 ? 40.104 47.628 35.848 1.00 18.10 166 SER A C 1
ATOM 1288 O O . SER A 1 166 ? 41.148 47.129 35.440 1.00 17.91 166 SER A O 1
ATOM 1291 N N . THR A 1 167 ? 38.934 47.008 35.733 1.00 18.26 167 THR A N 1
ATOM 1292 C CA . THR A 1 167 ? 38.869 45.710 35.091 1.00 18.49 167 THR A CA 1
ATOM 1293 C C . THR A 1 167 ? 39.135 45.884 33.603 1.00 19.12 167 THR A C 1
ATOM 1294 O O . THR A 1 167 ? 39.928 45.151 33.003 1.00 18.46 167 THR A O 1
ATOM 1298 N N . ILE A 1 168 ? 38.464 46.863 33.008 1.00 20.15 168 ILE A N 1
ATOM 1299 C CA . ILE A 1 168 ? 38.666 47.147 31.593 1.00 21.66 168 ILE A CA 1
ATOM 1300 C C . ILE A 1 168 ? 40.149 47.431 31.346 1.00 22.74 168 ILE A C 1
ATOM 1301 O O . ILE A 1 168 ? 40.741 46.919 30.395 1.00 22.80 168 ILE A O 1
ATOM 1306 N N . GLU A 1 169 ? 40.758 48.219 32.227 1.00 23.94 169 GLU A N 1
ATOM 1307 C CA . GLU A 1 169 ? 42.176 48.564 32.074 1.00 25.94 169 GLU A CA 1
ATOM 1308 C C . GLU A 1 169 ? 43.096 47.332 32.135 1.00 26.50 169 GLU A C 1
ATOM 1309 O O . GLU A 1 169 ? 44.079 47.233 31.396 1.00 26.82 169 GLU A O 1
ATOM 1315 N N . VAL A 1 170 ? 42.767 46.388 33.009 1.00 27.03 170 VAL A N 1
ATOM 1316 C CA . VAL A 1 170 ? 43.550 45.176 33.137 1.00 27.63 170 VAL A CA 1
ATOM 1317 C C . VAL A 1 170 ? 43.370 44.303 31.884 1.00 28.09 170 VAL A C 1
ATOM 1318 O O . VAL A 1 170 ? 44.288 43.605 31.448 1.00 28.37 170 VAL A O 1
ATOM 1322 N N . ILE A 1 171 ? 42.186 44.361 31.298 1.00 28.21 171 ILE A N 1
ATOM 1323 C CA . ILE A 1 171 ? 41.892 43.635 30.080 1.00 28.93 171 ILE A CA 1
ATOM 1324 C C . ILE A 1 171 ? 42.539 44.252 28.844 1.00 30.90 171 ILE A C 1
ATOM 1325 O O . ILE A 1 171 ? 42.921 43.540 27.904 1.00 30.91 171 ILE A O 1
ATOM 1330 N N . LYS A 1 172 ? 42.639 45.576 28.830 1.00 32.33 172 LYS A N 1
ATOM 1331 C CA . LYS A 1 172 ? 43.214 46.261 27.679 1.00 34.96 172 LYS A CA 1
ATOM 1332 C C . LYS A 1 172 ? 44.745 46.303 27.706 1.00 36.20 172 LYS A C 1
ATOM 1333 O O . LYS A 1 172 ? 45.385 46.277 26.655 1.00 36.81 172 LYS A O 1
ATOM 1339 N N . LYS A 1 173 ? 45.322 46.371 28.903 1.00 37.33 173 LYS A N 1
ATOM 1340 C CA . LYS A 1 173 ? 46.773 46.387 29.049 1.00 38.61 173 LYS A CA 1
ATOM 1341 C C . LYS A 1 173 ? 47.409 45.159 28.400 1.00 39.19 173 LYS A C 1
ATOM 1342 O O . LYS A 1 173 ? 48.525 45.226 27.879 1.00 40.14 173 LYS A O 1
ATOM 1348 N N . THR B 1 3 ? 9.143 22.978 40.823 1.00 30.10 3 THR B N 1
ATOM 1349 C CA . THR B 1 3 ? 10.241 23.907 41.256 1.00 29.29 3 THR B CA 1
ATOM 1350 C C . THR B 1 3 ? 10.291 25.191 40.371 1.00 28.39 3 THR B C 1
ATOM 1351 O O . THR B 1 3 ? 10.755 25.230 39.195 1.00 27.74 3 THR B O 1
ATOM 1355 N N . THR B 1 4 ? 9.742 26.246 40.958 1.00 26.31 4 THR B N 1
ATOM 1356 C CA . THR B 1 4 ? 9.548 27.488 40.251 1.00 25.22 4 THR B CA 1
ATOM 1357 C C . THR B 1 4 ? 9.264 28.625 41.198 1.00 23.91 4 THR B C 1
ATOM 1358 O O . THR B 1 4 ? 8.526 28.456 42.172 1.00 23.52 4 THR B O 1
ATOM 1362 N N . ASN B 1 5 ? 9.848 29.781 40.904 1.00 22.00 5 ASN B N 1
ATOM 1363 C CA . ASN B 1 5 ? 9.504 31.009 41.608 1.00 20.84 5 ASN B CA 1
ATOM 1364 C C . ASN B 1 5 ? 8.560 31.785 40.685 1.00 19.58 5 ASN B C 1
ATOM 1365 O O . ASN B 1 5 ? 8.999 32.435 39.736 1.00 17.92 5 ASN B O 1
ATOM 1370 N N . HIS B 1 6 ? 7.266 31.723 40.977 1.00 18.10 6 HIS B N 1
ATOM 1371 C CA . HIS B 1 6 ? 6.255 32.255 40.072 1.00 18.21 6 HIS B CA 1
ATOM 1372 C C . HIS B 1 6 ? 6.210 33.774 39.941 1.00 18.21 6 HIS B C 1
ATOM 1373 O O . HIS B 1 6 ? 5.540 34.291 39.053 1.00 18.70 6 HIS B O 1
ATOM 1380 N N . ASP B 1 7 ? 6.933 34.473 40.810 1.00 18.45 7 ASP B N 1
ATOM 1381 C CA . ASP B 1 7 ? 7.057 35.918 40.745 1.00 19.29 7 ASP B CA 1
ATOM 1382 C C . ASP B 1 7 ? 8.092 36.305 39.676 1.00 18.83 7 ASP B C 1
ATOM 1383 O O . ASP B 1 7 ? 8.171 37.459 39.280 1.00 19.36 7 ASP B O 1
ATOM 1388 N N . HIS B 1 8 ? 8.886 35.339 39.228 1.00 17.25 8 HIS B N 1
ATOM 1389 C CA . HIS B 1 8 ? 9.969 35.598 38.261 1.00 16.03 8 HIS B CA 1
ATOM 1390 C C . HIS B 1 8 ? 9.619 34.998 36.900 1.00 15.11 8 HIS B C 1
ATOM 1391 O O . HIS B 1 8 ? 8.724 34.166 36.820 1.00 15.24 8 HIS B O 1
ATOM 1398 N N . HIS B 1 9 ? 10.317 35.404 35.837 1.00 14.20 9 HIS B N 1
ATOM 1399 C CA . HIS B 1 9 ? 9.967 34.944 34.480 1.00 13.89 9 HIS B CA 1
ATOM 1400 C C . HIS B 1 9 ? 11.192 34.794 33.578 1.00 13.09 9 HIS B C 1
ATOM 1401 O O . HIS B 1 9 ? 12.177 35.506 33.737 1.00 12.98 9 HIS B O 1
ATOM 1408 N N . ILE B 1 10 ? 11.126 33.851 32.642 1.00 12.82 10 ILE B N 1
ATOM 1409 C CA . ILE B 1 10 ? 12.215 33.634 31.689 1.00 12.37 10 ILE B CA 1
ATOM 1410 C C . ILE B 1 10 ? 11.678 33.822 30.283 1.00 12.67 10 ILE B C 1
ATOM 1411 O O . ILE B 1 10 ? 10.620 33.285 29.943 1.00 12.13 10 ILE B O 1
ATOM 1416 N N . TYR B 1 11 ? 12.399 34.586 29.467 1.00 12.47 11 TYR B N 1
ATOM 1417 C CA . TYR B 1 11 ? 12.019 34.764 28.075 1.00 12.91 11 TYR B CA 1
ATOM 1418 C C . TYR B 1 11 ? 13.114 34.135 27.221 1.00 12.92 11 TYR B C 1
ATOM 1419 O O . TYR B 1 11 ? 14.269 34.504 27.345 1.00 12.86 11 TYR B O 1
ATOM 1428 N N . VAL B 1 12 ? 12.753 33.159 26.393 1.00 12.91 12 VAL B N 1
ATOM 1429 C CA . VAL B 1 12 ? 13.697 32.527 25.489 1.00 12.29 12 VAL B CA 1
ATOM 1430 C C . VAL B 1 12 ? 13.560 33.221 24.143 1.00 12.88 12 VAL B C 1
ATOM 1431 O O . VAL B 1 12 ? 12.488 33.188 23.523 1.00 12.13 12 VAL B O 1
ATOM 1435 N N . LEU B 1 13 ? 14.629 33.867 23.703 1.00 12.20 13 LEU B N 1
ATOM 1436 C CA . LEU B 1 13 ? 14.634 34.476 22.380 1.00 13.56 13 LEU B CA 1
ATOM 1437 C C . LEU B 1 13 ? 14.963 33.409 21.327 1.00 13.33 13 LEU B C 1
ATOM 1438 O O . LEU B 1 13 ? 16.084 32.905 21.284 1.00 13.15 13 LEU B O 1
ATOM 1443 N N . MET B 1 14 ? 13.989 33.082 20.477 1.00 13.15 14 MET B N 1
ATOM 1444 C CA . MET B 1 14 ? 14.133 32.006 19.502 1.00 14.38 14 MET B CA 1
ATOM 1445 C C . MET B 1 14 ? 14.082 32.497 18.063 1.00 14.62 14 MET B C 1
ATOM 1446 O O . MET B 1 14 ? 13.755 33.643 17.794 1.00 14.43 14 MET B O 1
ATOM 1451 N N . GLY B 1 15 ? 14.376 31.609 17.127 1.00 14.92 15 GLY B N 1
ATOM 1452 C CA . GLY B 1 15 ? 14.432 32.027 15.738 1.00 14.82 15 GLY B CA 1
ATOM 1453 C C . GLY B 1 15 ? 15.703 31.455 15.146 1.00 15.22 15 GLY B C 1
ATOM 1454 O O . GLY B 1 15 ? 16.542 30.930 15.867 1.00 13.56 15 GLY B O 1
ATOM 1455 N N . VAL B 1 16 ? 15.856 31.568 13.836 1.00 15.82 16 VAL B N 1
ATOM 1456 C CA . VAL B 1 16 ? 16.985 30.936 13.167 1.00 17.01 16 VAL B CA 1
ATOM 1457 C C . VAL B 1 16 ? 18.306 31.657 13.434 1.00 17.87 16 VAL B C 1
ATOM 1458 O O . VAL B 1 16 ? 18.330 32.817 13.812 1.00 17.87 16 VAL B O 1
ATOM 1462 N N . SER B 1 17 ? 19.417 30.953 13.259 1.00 19.66 17 SER B N 1
ATOM 1463 C CA . SER B 1 17 ? 20.717 31.593 13.357 1.00 20.87 17 SER B CA 1
ATOM 1464 C C . SER B 1 17 ? 20.805 32.705 12.313 1.00 21.80 17 SER B C 1
ATOM 1465 O O . SER B 1 17 ? 20.454 32.499 11.159 1.00 21.51 17 SER B O 1
ATOM 1467 N N . GLY B 1 18 ? 21.263 33.886 12.720 1.00 22.81 18 GLY B N 1
ATOM 1468 C CA . GLY B 1 18 ? 21.400 34.995 11.803 1.00 23.80 18 GLY B CA 1
ATOM 1469 C C . GLY B 1 18 ? 20.296 36.014 11.986 1.00 24.44 18 GLY B C 1
ATOM 1470 O O . GLY B 1 18 ? 20.346 37.110 11.428 1.00 25.02 18 GLY B O 1
ATOM 1471 N N . SER B 1 19 ? 19.296 35.657 12.779 1.00 23.92 19 SER B N 1
ATOM 1472 C CA . SER B 1 19 ? 18.185 36.556 13.046 1.00 23.23 19 SER B CA 1
ATOM 1473 C C . SER B 1 19 ? 18.515 37.643 14.060 1.00 22.27 19 SER B C 1
ATOM 1474 O O . SER B 1 19 ? 17.682 38.493 14.340 1.00 22.25 19 SER B O 1
ATOM 1477 N N . GLY B 1 20 ? 19.711 37.593 14.633 1.00 21.56 20 GLY B N 1
ATOM 1478 C CA . GLY B 1 20 ? 20.169 38.622 15.556 1.00 19.95 20 GLY B CA 1
ATOM 1479 C C . GLY B 1 20 ? 19.778 38.455 17.019 1.00 19.60 20 GLY B C 1
ATOM 1480 O O . GLY B 1 20 ? 19.744 39.437 17.768 1.00 19.03 20 GLY B O 1
ATOM 1481 N N . LYS B 1 21 ? 19.515 37.215 17.433 1.00 17.93 21 LYS B N 1
ATOM 1482 C CA . LYS B 1 21 ? 19.040 36.931 18.777 1.00 16.83 21 LYS B CA 1
ATOM 1483 C C . LYS B 1 21 ? 19.962 37.447 19.883 1.00 16.56 21 LYS B C 1
ATOM 1484 O O . LYS B 1 21 ? 19.495 38.052 20.846 1.00 16.03 21 LYS B O 1
ATOM 1490 N N . SER B 1 22 ? 21.256 37.174 19.765 1.00 16.30 22 SER B N 1
ATOM 1491 C CA . SER B 1 22 ? 22.202 37.561 20.811 1.00 16.65 22 SER B CA 1
ATOM 1492 C C . SER B 1 22 ? 22.336 39.078 20.923 1.00 17.09 22 SER B C 1
ATOM 1493 O O . SER B 1 22 ? 22.424 39.630 22.021 1.00 16.55 22 SER B O 1
ATOM 1495 N N . ALA B 1 23 ? 22.361 39.734 19.773 1.00 17.77 23 ALA B N 1
ATOM 1496 C CA . ALA B 1 23 ? 22.495 41.179 19.743 1.00 18.38 23 ALA B CA 1
ATOM 1497 C C . ALA B 1 23 ? 21.312 41.792 20.471 1.00 18.58 23 ALA B C 1
ATOM 1498 O O . ALA B 1 23 ? 21.472 42.694 21.287 1.00 18.70 23 ALA B O 1
ATOM 1500 N N . VAL B 1 24 ? 20.124 41.272 20.187 1.00 18.48 24 VAL B N 1
ATOM 1501 C CA . VAL B 1 24 ? 18.890 41.777 20.778 1.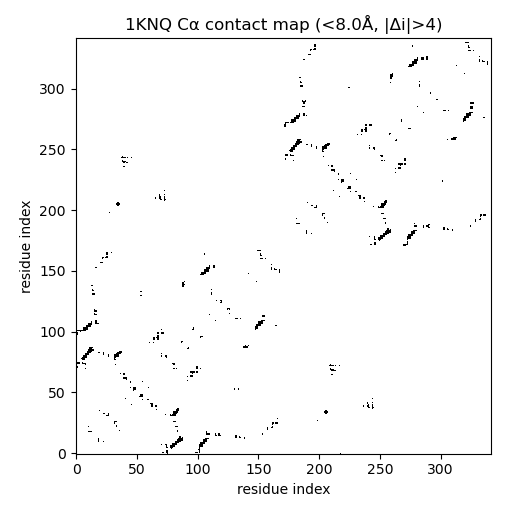00 18.18 24 VAL B CA 1
ATOM 1502 C C . VAL B 1 24 ? 18.809 41.494 22.287 1.00 18.08 24 VAL B C 1
ATOM 1503 O O . VAL B 1 24 ? 18.566 42.402 23.098 1.00 18.10 24 VAL B O 1
ATOM 1507 N N . ALA B 1 25 ? 19.047 40.242 22.663 1.00 18.07 25 ALA B N 1
ATOM 1508 C CA . ALA B 1 25 ? 18.937 39.806 24.056 1.00 17.68 25 ALA B CA 1
ATOM 1509 C C . ALA B 1 25 ? 19.887 40.553 24.970 1.00 18.25 25 ALA B C 1
ATOM 1510 O O . ALA B 1 25 ? 19.510 40.976 26.058 1.00 17.84 25 ALA B O 1
ATOM 1512 N N . SER B 1 26 ? 21.128 40.686 24.516 1.00 18.17 26 SER B N 1
ATOM 1513 C CA . SER B 1 26 ? 22.163 41.414 25.221 1.00 19.23 26 SER B CA 1
ATOM 1514 C C . SER B 1 26 ? 21.709 42.841 25.557 1.00 18.74 26 SER B C 1
ATOM 1515 O O . SER B 1 26 ? 21.774 43.278 26.714 1.00 18.22 26 SER B O 1
ATOM 1518 N N . GLU B 1 27 ? 21.262 43.558 24.534 1.00 18.53 27 GLU B N 1
ATOM 1519 C CA . GLU B 1 27 ? 20.813 44.938 24.715 1.00 19.59 27 GLU B CA 1
ATOM 1520 C C . GLU B 1 27 ? 19.563 45.037 25.588 1.00 18.85 27 GLU B C 1
ATOM 1521 O O . GLU B 1 27 ? 19.500 45.895 26.469 1.00 19.16 27 GLU B O 1
ATOM 1527 N N . VAL B 1 28 ? 18.579 44.177 25.334 1.00 18.00 28 VAL B N 1
ATOM 1528 C CA . VAL B 1 28 ? 17.340 44.161 26.119 1.00 17.59 28 VAL B CA 1
ATOM 1529 C C . VAL B 1 28 ? 17.641 43.931 27.607 1.00 17.92 28 VAL B C 1
ATOM 1530 O O . VAL B 1 28 ? 17.180 44.682 28.476 1.00 16.91 28 VAL B O 1
ATOM 1534 N N . ALA B 1 29 ? 18.416 42.892 27.903 1.00 18.11 29 ALA B N 1
ATOM 1535 C CA . ALA B 1 29 ? 18.733 42.565 29.290 1.00 19.15 29 ALA B CA 1
ATOM 1536 C C . ALA B 1 29 ? 19.471 43.714 29.980 1.00 20.17 29 ALA B C 1
ATOM 1537 O O . ALA B 1 29 ? 19.220 44.013 31.154 1.00 19.96 29 ALA B O 1
ATOM 1539 N N . HIS B 1 30 ? 20.385 44.356 29.259 1.00 20.95 30 HIS B N 1
ATOM 1540 C CA . HIS B 1 30 ? 21.112 45.492 29.823 1.00 21.91 30 HIS B CA 1
ATOM 1541 C C . HIS B 1 30 ? 20.169 46.642 30.141 1.00 22.19 30 HIS B C 1
ATOM 1542 O O . HIS B 1 30 ? 20.269 47.253 31.201 1.00 22.18 30 HIS B O 1
ATOM 1549 N N . GLN B 1 31 ? 19.259 46.934 29.220 1.00 22.20 31 GLN B N 1
ATOM 1550 C CA . GLN B 1 31 ? 18.313 48.019 29.412 1.00 22.96 31 GLN B CA 1
ATOM 1551 C C . GLN B 1 31 ? 17.346 47.713 30.559 1.00 22.97 31 GLN B C 1
ATOM 1552 O O . GLN B 1 31 ? 16.996 48.602 31.332 1.00 22.79 31 GLN B O 1
ATOM 1558 N N . LEU B 1 32 ? 16.936 46.450 30.682 1.00 22.37 32 LEU B N 1
ATOM 1559 C CA . LEU B 1 32 ? 15.990 46.055 31.727 1.00 21.69 32 LEU B CA 1
ATOM 1560 C C . LEU B 1 32 ? 16.645 45.562 33.017 1.00 21.47 32 LEU B C 1
ATOM 1561 O O . LEU B 1 32 ? 15.957 45.200 33.974 1.00 20.69 32 LEU B O 1
ATOM 1566 N N . HIS B 1 33 ? 17.967 45.544 33.046 1.00 21.57 33 HIS B N 1
ATOM 1567 C CA . HIS B 1 33 ? 18.680 45.017 34.193 1.00 21.62 33 HIS B CA 1
ATOM 1568 C C . HIS B 1 33 ? 18.247 43.562 34.440 1.00 20.43 33 HIS B C 1
ATOM 1569 O O . HIS B 1 33 ? 18.043 43.134 35.576 1.00 19.53 33 HIS B O 1
ATOM 1576 N N . ALA B 1 34 ? 18.102 42.813 33.354 1.00 18.60 34 ALA B N 1
ATOM 1577 C CA . ALA B 1 34 ? 17.733 41.402 33.433 1.00 17.13 34 ALA B CA 1
ATOM 1578 C C . ALA B 1 34 ? 18.954 40.487 33.302 1.00 16.53 34 ALA B C 1
ATOM 1579 O O . ALA B 1 34 ? 19.985 40.879 32.757 1.00 17.19 34 ALA B O 1
ATOM 1581 N N . ALA B 1 35 ? 18.833 39.260 33.790 1.00 15.84 35 ALA B N 1
ATOM 1582 C CA . ALA B 1 35 ? 19.870 38.249 33.605 1.00 14.84 35 ALA B CA 1
ATOM 1583 C C . ALA B 1 35 ? 19.831 37.833 32.126 1.00 14.59 35 ALA B C 1
ATOM 1584 O O . ALA B 1 35 ? 18.777 37.909 31.485 1.00 13.91 35 ALA B O 1
ATOM 1586 N N . PHE B 1 36 ? 20.982 37.453 31.578 1.00 14.39 36 PHE B N 1
ATOM 1587 C CA . PHE B 1 36 ? 21.079 37.074 30.165 1.00 14.71 36 PHE B CA 1
ATOM 1588 C C . PHE B 1 36 ? 22.012 35.885 29.984 1.00 13.86 36 PHE B C 1
ATOM 1589 O O . PHE B 1 36 ? 23.124 35.878 30.506 1.00 13.60 36 PHE B O 1
ATOM 1597 N N . LEU B 1 37 ? 21.583 34.907 29.206 1.00 12.82 37 LEU B N 1
ATOM 1598 C CA . LEU B 1 37 ? 22.427 33.753 28.902 1.00 14.23 37 LEU B CA 1
ATOM 1599 C C . LEU B 1 37 ? 22.302 33.397 27.418 1.00 13.76 37 LEU B C 1
ATOM 1600 O O . LEU B 1 37 ? 21.188 33.179 26.929 1.00 13.48 37 LEU B O 1
ATOM 1605 N N . ASP B 1 38 ? 23.423 33.359 26.704 1.00 13.42 38 ASP B N 1
ATOM 1606 C CA . ASP B 1 38 ? 23.400 32.953 25.297 1.00 14.05 38 ASP B CA 1
ATOM 1607 C C . ASP B 1 38 ? 23.463 31.422 25.291 1.00 13.94 38 ASP B C 1
ATOM 1608 O O . ASP B 1 38 ? 24.477 30.850 25.645 1.00 13.23 38 ASP B O 1
ATOM 1613 N N . GLY B 1 39 ? 22.376 30.763 24.923 1.00 14.10 39 GLY B N 1
ATOM 1614 C CA . GLY B 1 39 ? 22.352 29.306 24.929 1.00 15.23 39 GLY B CA 1
ATOM 1615 C C . GLY B 1 39 ? 23.428 28.630 24.086 1.00 16.17 39 GLY B C 1
ATOM 1616 O O . GLY B 1 39 ? 23.834 27.488 24.372 1.00 16.66 39 GLY B O 1
ATOM 1617 N N . ASP B 1 40 ? 23.883 29.316 23.043 1.00 16.59 40 ASP B N 1
ATOM 1618 C CA . ASP B 1 40 ? 24.924 28.781 22.168 1.00 17.70 40 ASP B CA 1
ATOM 1619 C C . ASP B 1 40 ? 26.144 28.342 22.971 1.00 17.41 40 ASP B C 1
ATOM 1620 O O . ASP B 1 40 ? 26.905 27.470 22.543 1.00 17.28 40 ASP B O 1
ATOM 1625 N N . PHE B 1 41 ? 26.329 28.955 24.135 1.00 15.95 41 PHE B N 1
ATOM 1626 C CA . PHE B 1 41 ? 27.508 28.664 24.934 1.00 16.14 41 PHE B CA 1
ATOM 1627 C C . PHE B 1 41 ? 27.389 27.386 25.744 1.00 15.93 41 PHE B C 1
ATOM 1628 O O . PHE B 1 41 ? 28.375 26.918 26.303 1.00 15.43 41 PHE B O 1
ATOM 1636 N N . LEU B 1 42 ? 26.191 26.819 25.840 1.00 15.96 42 LEU B N 1
ATOM 1637 C CA . LEU B 1 42 ? 26.048 25.608 26.628 1.00 17.08 42 LEU B CA 1
ATOM 1638 C C . LEU B 1 42 ? 26.101 24.356 25.748 1.00 17.66 42 LEU B C 1
ATOM 1639 O O . LEU B 1 42 ? 25.817 23.274 26.213 1.00 17.42 42 LEU B O 1
ATOM 1644 N N . HIS B 1 43 ? 26.425 24.510 24.479 1.00 19.26 43 HIS B N 1
ATOM 1645 C CA . HIS B 1 43 ? 26.555 23.329 23.635 1.00 21.42 43 HIS B CA 1
ATOM 1646 C C . HIS B 1 43 ? 27.657 22.423 24.176 1.00 22.39 43 HIS B C 1
ATOM 1647 O O . HIS B 1 43 ? 28.729 22.880 24.541 1.00 21.68 43 HIS B O 1
ATOM 1654 N N . PRO B 1 44 ? 27.370 21.139 24.283 1.00 24.15 44 PRO B N 1
ATOM 1655 C CA . PRO B 1 44 ? 28.387 20.189 24.739 1.00 25.32 44 PRO B CA 1
ATOM 1656 C C . PRO B 1 44 ? 29.537 20.168 23.735 1.00 26.63 44 PRO B C 1
ATOM 1657 O O . PRO B 1 44 ? 29.343 20.476 22.562 1.00 26.19 44 PRO B O 1
ATOM 1661 N N . ARG B 1 45 ? 30.729 19.836 24.205 1.00 28.51 45 ARG B N 1
ATOM 1662 C CA . ARG B 1 45 ? 31.912 19.761 23.354 1.00 30.35 45 ARG B CA 1
ATOM 1663 C C . ARG B 1 45 ? 31.621 19.140 22.006 1.00 31.04 45 ARG B C 1
ATOM 1664 O O . ARG B 1 45 ? 31.869 19.746 20.961 1.00 31.32 45 ARG B O 1
ATOM 1672 N N . ARG B 1 46 ? 31.101 17.927 22.047 1.00 31.91 46 ARG B N 1
ATOM 1673 C CA . ARG B 1 46 ? 30.807 17.174 20.841 1.00 33.05 46 ARG B CA 1
ATOM 1674 C C . ARG B 1 46 ? 30.066 18.027 19.826 1.00 33.03 46 ARG B C 1
ATOM 1675 O O . ARG B 1 46 ? 30.396 18.019 18.644 1.00 32.96 46 ARG B O 1
ATOM 1683 N N . ASN B 1 47 ? 29.065 18.764 20.297 1.00 33.11 47 ASN B N 1
ATOM 1684 C CA . ASN B 1 47 ? 28.262 19.609 19.427 1.00 33.22 47 ASN B CA 1
ATOM 1685 C C . ASN B 1 47 ? 29.081 20.730 18.789 1.00 34.12 47 ASN B C 1
ATOM 1686 O O . ASN B 1 47 ? 28.967 20.996 17.595 1.00 33.81 47 ASN B O 1
ATOM 1691 N N . ILE B 1 48 ? 29.888 21.411 19.594 1.00 35.61 48 ILE B N 1
ATOM 1692 C CA . ILE B 1 48 ? 30.687 22.516 19.069 1.00 37.01 48 ILE B CA 1
ATOM 1693 C C . ILE B 1 48 ? 31.547 22.020 17.912 1.00 37.86 48 ILE B C 1
ATOM 1694 O O . ILE B 1 48 ? 31.525 22.583 16.814 1.00 38.08 48 ILE B O 1
ATOM 1699 N N . GLU B 1 49 ? 32.285 20.943 18.152 1.00 38.71 49 GLU B N 1
ATOM 1700 C CA . GLU B 1 49 ? 33.124 20.377 17.103 1.00 39.95 49 GLU B CA 1
ATOM 1701 C C . GLU B 1 49 ? 32.332 20.150 15.817 1.00 40.36 49 GLU B C 1
ATOM 1702 O O . GLU B 1 49 ? 32.776 20.520 14.733 1.00 40.06 49 GLU B O 1
ATOM 1708 N N . LYS B 1 50 ? 31.143 19.574 15.955 1.00 40.97 50 LYS B N 1
ATOM 1709 C CA . LYS B 1 50 ? 30.312 19.234 14.808 1.00 42.06 50 LYS B CA 1
ATOM 1710 C C . LYS B 1 50 ? 29.791 20.448 14.027 1.00 42.78 50 LYS B C 1
ATOM 1711 O O . LYS B 1 50 ? 29.789 20.448 12.799 1.00 42.74 50 LYS B O 1
ATOM 1717 N N . MET B 1 51 ? 29.368 21.491 14.729 1.00 43.71 51 MET B N 1
ATOM 1718 C CA . MET B 1 51 ? 28.844 22.676 14.057 1.00 44.69 51 MET B CA 1
ATOM 1719 C C . MET B 1 51 ? 29.919 23.388 13.232 1.00 45.23 51 MET B C 1
ATOM 1720 O O . MET B 1 51 ? 29.647 23.884 12.134 1.00 45.58 51 MET B O 1
ATOM 1725 N N . ALA B 1 52 ? 31.136 23.433 13.759 1.00 45.56 52 ALA B N 1
ATOM 1726 C CA . ALA B 1 52 ? 32.243 24.092 13.072 1.00 46.28 52 ALA B CA 1
ATOM 1727 C C . ALA B 1 52 ? 32.702 23.335 11.818 1.00 46.71 52 ALA B C 1
ATOM 1728 O O . ALA B 1 52 ? 33.102 23.948 10.831 1.00 46.91 52 ALA B O 1
ATOM 1730 N N . SER B 1 53 ? 32.648 22.006 11.859 1.00 47.29 53 SER B N 1
ATOM 1731 C CA . SER B 1 53 ? 33.035 21.195 10.702 1.00 47.84 53 SER B CA 1
ATOM 1732 C C . SER B 1 53 ? 31.936 21.206 9.639 1.00 47.73 53 SER B C 1
ATOM 1733 O O . SER B 1 53 ? 32.033 20.515 8.623 1.00 47.82 53 SER B O 1
ATOM 1736 N N . GLY B 1 54 ? 30.888 21.990 9.891 1.00 47.54 54 GLY B N 1
ATOM 1737 C CA . GLY B 1 54 ? 29.805 22.164 8.938 1.00 46.95 54 GLY B CA 1
ATOM 1738 C C . GLY B 1 54 ? 28.622 21.215 9.027 1.00 46.59 54 GLY B C 1
ATOM 1739 O O . GLY B 1 54 ? 27.615 21.430 8.349 1.00 46.59 54 GLY B O 1
ATOM 1740 N N . GLU B 1 55 ? 28.726 20.170 9.844 1.00 45.92 55 GLU B N 1
ATOM 1741 C CA . GLU B 1 55 ? 27.635 19.201 9.962 1.00 45.08 55 GLU B CA 1
ATOM 1742 C C . GLU B 1 55 ? 26.493 19.740 10.815 1.00 43.53 55 GLU B C 1
ATOM 1743 O O . GLU B 1 55 ? 26.700 20.121 11.964 1.00 43.49 55 GLU B O 1
ATOM 1749 N N . PRO B 1 56 ? 25.294 19.793 10.245 1.00 42.04 56 PRO B N 1
ATO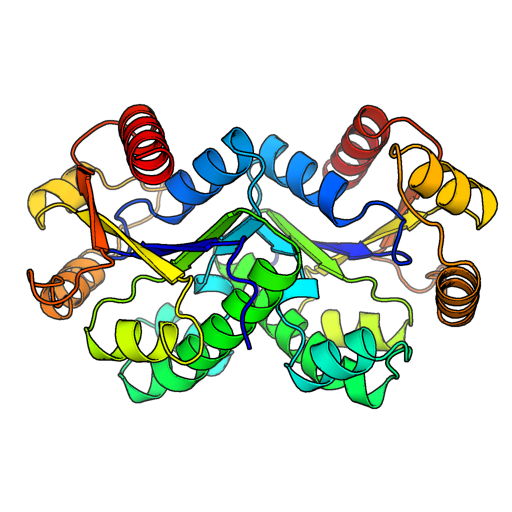M 1750 C CA . PRO B 1 56 ? 24.119 20.268 10.974 1.00 40.57 56 PRO B CA 1
ATOM 1751 C C . PRO B 1 56 ? 23.779 19.291 12.095 1.00 38.69 56 PRO B C 1
ATOM 1752 O O . PRO B 1 56 ? 23.958 18.081 11.941 1.00 38.41 56 PRO B O 1
ATOM 1756 N N . LEU B 1 57 ? 23.303 19.812 13.219 1.00 36.30 57 LEU B N 1
ATOM 1757 C CA . LEU B 1 57 ? 22.990 18.954 14.352 1.00 33.97 57 LEU B CA 1
ATOM 1758 C C . LEU B 1 57 ? 21.680 18.193 14.153 1.00 32.54 57 LEU B C 1
ATOM 1759 O O . LEU B 1 57 ? 20.840 18.583 13.342 1.00 32.39 57 LEU B O 1
ATOM 1764 N N . ASN B 1 58 ? 21.513 17.108 14.903 1.00 30.66 58 ASN B N 1
ATOM 1765 C CA . ASN B 1 58 ? 20.268 16.353 14.882 1.00 28.62 58 ASN B CA 1
ATOM 1766 C C . ASN B 1 58 ? 19.569 16.438 16.254 1.00 27.29 58 ASN B C 1
ATOM 1767 O O . ASN B 1 58 ? 20.137 16.983 17.202 1.00 26.86 58 ASN B O 1
ATOM 1772 N N . ASP B 1 59 ? 18.345 15.924 16.356 1.00 25.56 59 ASP B N 1
ATOM 1773 C CA . ASP B 1 59 ? 17.587 15.980 17.611 1.00 24.37 59 ASP B CA 1
ATOM 1774 C C . ASP B 1 59 ? 18.370 15.421 18.778 1.00 23.90 59 ASP B C 1
ATOM 1775 O O . ASP B 1 59 ? 18.380 15.994 19.868 1.00 23.44 59 ASP B O 1
ATOM 1780 N N . ASP B 1 60 ? 19.006 14.274 18.570 1.00 22.83 60 ASP B N 1
ATOM 1781 C CA . ASP B 1 60 ? 19.757 13.677 19.652 1.00 22.68 60 ASP B CA 1
ATOM 1782 C C . ASP B 1 60 ? 20.933 14.540 20.079 1.00 21.89 60 ASP B C 1
ATOM 1783 O O . ASP B 1 60 ? 21.285 14.554 21.258 1.00 21.37 60 ASP B O 1
ATOM 1788 N N . ASP B 1 61 ? 21.575 15.215 19.124 1.00 21.18 61 ASP B N 1
ATOM 1789 C CA . ASP B 1 61 ? 22.676 16.105 19.468 1.00 21.51 61 ASP B CA 1
ATOM 1790 C C . ASP B 1 61 ? 22.168 17.213 20.394 1.00 20.89 61 ASP B C 1
ATOM 1791 O O . ASP B 1 61 ? 22.832 17.583 21.364 1.00 21.42 61 ASP B O 1
ATOM 1796 N N . ARG B 1 62 ? 20.986 17.736 20.085 1.00 20.32 62 ARG B N 1
ATOM 1797 C CA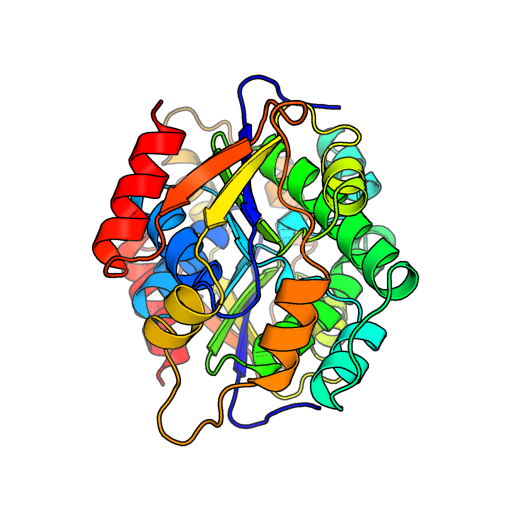 . ARG B 1 62 ? 20.453 18.880 20.829 1.00 20.54 62 ARG B CA 1
ATOM 1798 C C . ARG B 1 62 ? 19.873 18.542 22.200 1.00 20.18 62 ARG B C 1
ATOM 1799 O O . ARG B 1 62 ? 19.746 19.421 23.052 1.00 19.74 62 ARG B O 1
ATOM 1807 N N . LYS B 1 63 ? 19.526 17.280 22.420 1.00 19.94 63 LYS B N 1
ATOM 1808 C CA . LYS B 1 63 ? 18.883 16.888 23.670 1.00 20.28 63 LYS B CA 1
ATOM 1809 C C . LYS B 1 63 ? 19.630 17.342 24.935 1.00 19.61 63 LYS B C 1
ATOM 1810 O O . LYS B 1 63 ? 19.040 17.983 25.807 1.00 20.07 63 LYS B O 1
ATOM 1816 N N . PRO B 1 64 ? 20.911 17.014 25.042 1.00 18.99 64 PRO B N 1
ATOM 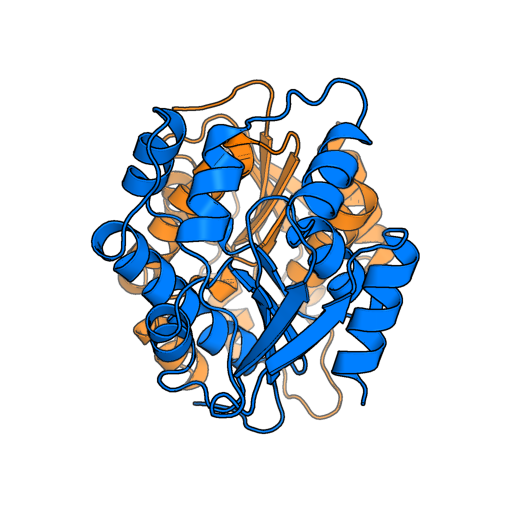1817 C CA . PRO B 1 64 ? 21.716 17.388 26.211 1.00 18.85 64 PRO B CA 1
ATOM 1818 C C . PRO B 1 64 ? 21.869 18.906 26.330 1.00 18.04 64 PRO B C 1
ATOM 1819 O O . PRO B 1 64 ? 21.968 19.450 27.430 1.00 17.06 64 PRO B O 1
ATOM 1823 N N . TRP B 1 65 ? 21.936 19.566 25.179 1.00 16.96 65 TRP B N 1
ATOM 1824 C CA . TRP B 1 65 ? 22.022 21.016 25.132 1.00 15.59 65 TRP B CA 1
ATOM 1825 C C . TRP B 1 65 ? 20.744 21.635 25.714 1.00 15.18 65 TRP B C 1
ATOM 1826 O O . TRP B 1 65 ? 20.804 22.491 26.595 1.00 14.56 65 TRP B O 1
ATOM 1837 N N . LEU B 1 66 ? 19.597 21.201 25.205 1.00 14.23 66 LEU B N 1
ATOM 1838 C CA . LEU B 1 66 ? 18.305 21.682 25.688 1.00 14.02 66 LEU B CA 1
ATOM 1839 C C . LEU B 1 66 ? 18.107 21.356 27.167 1.00 13.84 66 LEU B C 1
ATOM 1840 O O . LEU B 1 66 ? 17.539 22.140 27.912 1.00 12.79 66 LEU B O 1
ATOM 1845 N N . GLN B 1 67 ? 18.598 20.202 27.600 1.00 14.31 67 GLN B N 1
ATOM 1846 C CA . GLN B 1 67 ? 18.487 19.846 29.001 1.00 14.29 67 GLN B CA 1
ATOM 1847 C C . GLN B 1 67 ? 19.309 20.810 29.839 1.00 14.15 67 GLN B C 1
ATOM 1848 O O . GLN B 1 67 ? 18.888 21.195 30.923 1.00 13.58 67 GLN B O 1
ATOM 1854 N N . ALA B 1 68 ? 20.505 21.152 29.354 1.00 13.03 68 ALA B N 1
ATOM 1855 C CA . ALA B 1 68 ? 21.353 22.079 30.076 1.00 12.28 68 ALA B CA 1
ATOM 1856 C C . ALA B 1 68 ? 20.689 23.457 30.153 1.00 11.50 68 ALA B C 1
ATOM 1857 O O . ALA B 1 68 ? 20.838 24.172 31.151 1.00 10.69 68 ALA B O 1
ATOM 1859 N N . LEU B 1 69 ? 19.988 23.825 29.087 1.00 10.98 69 LEU B N 1
ATOM 1860 C CA . LEU B 1 69 ? 19.330 25.131 29.016 1.00 10.96 69 LEU B CA 1
ATOM 1861 C C . LEU B 1 69 ? 18.133 25.135 29.953 1.00 10.00 69 LEU B C 1
ATOM 1862 O O . LEU B 1 69 ? 17.840 26.140 30.578 1.00 8.79 69 LEU B O 1
ATOM 1867 N N . ASN B 1 70 ? 17.446 23.999 30.037 1.00 10.60 70 ASN B N 1
ATOM 1868 C CA . ASN B 1 70 ? 16.329 23.863 30.956 1.00 11.66 70 ASN B CA 1
ATOM 1869 C C . ASN B 1 70 ? 16.794 24.132 32.387 1.00 12.32 70 ASN B C 1
ATOM 1870 O O . ASN B 1 70 ? 16.149 24.888 33.144 1.00 12.73 70 ASN B O 1
ATOM 1875 N N . ASP B 1 71 ? 17.937 23.542 32.734 1.00 12.11 71 ASP B N 1
ATOM 1876 C CA . ASP B 1 71 ? 18.503 23.665 34.065 1.00 13.25 71 ASP B CA 1
ATOM 1877 C C . ASP B 1 71 ? 19.019 25.087 34.301 1.00 12.63 71 ASP B C 1
ATOM 1878 O O . ASP B 1 71 ? 18.857 25.632 35.392 1.00 12.11 71 ASP B O 1
ATOM 1883 N N . ALA B 1 72 ? 19.645 25.679 33.284 1.00 11.91 72 ALA B N 1
ATOM 1884 C CA . ALA B 1 72 ? 20.116 27.049 33.421 1.00 11.11 72 ALA B CA 1
ATOM 1885 C C . ALA B 1 72 ? 18.951 28.014 33.636 1.00 11.16 72 ALA B C 1
ATOM 1886 O O . ALA B 1 72 ? 19.053 28.915 34.445 1.00 11.07 72 ALA B O 1
ATOM 1888 N N . ALA B 1 73 ? 17.870 27.847 32.879 1.00 10.68 73 ALA B N 1
ATOM 1889 C CA . ALA B 1 73 ? 16.683 28.687 33.043 1.00 11.53 73 ALA B CA 1
ATOM 1890 C C . ALA B 1 73 ? 16.205 28.608 34.490 1.00 11.41 73 ALA B C 1
ATOM 1891 O O . ALA B 1 73 ? 15.987 29.619 35.143 1.00 12.16 73 ALA B O 1
ATOM 1893 N N . PHE B 1 74 ? 16.080 27.393 34.999 1.00 12.16 74 PHE B N 1
ATOM 1894 C CA . PHE B 1 74 ? 15.706 27.182 36.390 1.00 12.51 74 PHE B CA 1
ATOM 1895 C C . PHE B 1 74 ? 16.620 27.917 37.368 1.00 12.12 74 PHE B C 1
ATOM 1896 O O . PHE B 1 74 ? 16.149 28.542 38.319 1.00 12.29 74 PHE B O 1
ATOM 1904 N N . ALA B 1 75 ? 17.930 27.828 37.153 1.00 12.49 75 ALA B N 1
ATOM 1905 C CA . ALA B 1 75 ? 18.888 28.503 38.027 1.00 11.42 75 ALA B CA 1
ATOM 1906 C C . ALA B 1 75 ? 18.690 30.017 37.961 1.00 11.74 75 ALA B C 1
ATOM 1907 O O . ALA B 1 75 ? 18.702 30.704 38.982 1.00 11.26 75 ALA B O 1
ATOM 1909 N N . MET B 1 76 ? 18.498 30.540 36.756 1.00 11.62 76 MET B N 1
ATOM 1910 C CA . MET B 1 76 ? 18.366 31.998 36.578 1.00 11.97 76 MET B CA 1
ATOM 1911 C C . MET B 1 76 ? 17.128 32.566 37.268 1.00 12.71 76 MET B C 1
ATOM 1912 O O . MET B 1 76 ? 17.210 33.592 37.941 1.00 12.15 76 MET B O 1
ATOM 1917 N N . GLN B 1 77 ? 15.989 31.906 37.071 1.00 13.00 77 GLN B N 1
ATOM 1918 C CA . GLN B 1 77 ? 14.737 32.363 37.652 1.00 14.60 77 GLN B CA 1
ATOM 1919 C C . GLN B 1 77 ? 14.684 32.230 39.179 1.00 16.53 77 GLN B C 1
ATOM 1920 O O . GLN B 1 77 ? 13.751 32.714 39.802 1.00 16.15 77 GLN B O 1
ATOM 1926 N N . ARG B 1 78 ? 15.677 31.590 39.788 1.00 17.73 78 ARG B N 1
ATOM 1927 C CA . ARG B 1 78 ? 15.703 31.543 41.249 1.00 20.64 78 ARG B CA 1
ATOM 1928 C C . ARG B 1 78 ? 15.916 32.921 41.879 1.00 21.07 78 ARG B C 1
ATOM 1929 O O . ARG B 1 78 ? 15.304 33.232 42.914 1.00 21.25 78 ARG B O 1
ATOM 1937 N N . THR B 1 79 ? 16.785 33.734 41.273 1.00 21.13 79 THR B N 1
ATOM 1938 C CA . THR B 1 79 ? 17.132 35.042 41.846 1.00 21.41 79 THR B CA 1
ATOM 1939 C C . THR B 1 79 ? 16.944 36.248 40.918 1.00 21.01 79 THR B C 1
ATOM 1940 O O . THR B 1 79 ? 17.303 37.380 41.295 1.00 21.37 79 THR B O 1
ATOM 1944 N N . ASN B 1 80 ? 16.476 36.018 39.699 1.00 18.39 80 ASN B N 1
ATOM 1945 C CA . ASN B 1 80 ? 16.295 37.127 38.774 1.00 17.36 80 ASN B CA 1
ATOM 1946 C C . ASN B 1 80 ? 14.827 37.253 38.433 1.00 16.87 80 ASN B C 1
ATOM 1947 O O . ASN B 1 80 ? 14.190 36.263 38.095 1.00 16.27 80 ASN B O 1
ATOM 1952 N N . LYS B 1 81 ? 14.279 38.458 38.556 1.00 16.62 81 LYS B N 1
ATOM 1953 C CA . LYS B 1 81 ? 12.876 38.683 38.205 1.00 16.28 81 LYS B CA 1
ATOM 1954 C C . LYS B 1 81 ? 12.688 38.485 36.717 1.00 15.08 81 LYS B C 1
ATOM 1955 O O . LYS B 1 81 ? 11.673 37.971 36.266 1.00 14.26 81 LYS B O 1
ATOM 1961 N N . VAL B 1 82 ? 13.703 38.869 35.962 1.00 14.25 82 VAL B N 1
ATOM 1962 C CA . VAL B 1 82 ? 13.657 38.728 34.516 1.00 13.89 82 VAL B CA 1
ATOM 1963 C C . VAL B 1 82 ? 14.946 38.122 34.003 1.00 12.91 82 VAL B C 1
ATOM 1964 O O . VAL B 1 82 ? 16.035 38.568 34.351 1.00 12.96 82 VAL B O 1
ATOM 1968 N N . SER B 1 83 ? 14.799 37.088 33.184 1.00 12.93 83 SER B N 1
ATOM 1969 C CA . SER B 1 83 ? 15.915 36.404 32.555 1.00 13.16 83 SER B CA 1
ATOM 1970 C C . SER B 1 83 ? 15.653 36.248 31.061 1.00 13.63 83 SER B C 1
ATOM 1971 O O . SER B 1 83 ? 14.543 35.922 30.661 1.00 13.63 83 SER B O 1
ATOM 1974 N N . LEU B 1 84 ? 16.684 36.463 30.249 1.00 13.58 84 LEU B N 1
ATOM 1975 C CA . LEU B 1 84 ? 16.598 36.254 28.815 1.00 13.77 84 LEU B CA 1
ATOM 1976 C C . LEU B 1 84 ? 17.588 35.158 28.438 1.00 12.95 84 LEU B C 1
ATOM 1977 O O . LEU B 1 84 ? 18.742 35.194 28.829 1.00 12.60 84 LEU B O 1
ATOM 1982 N N . ILE B 1 85 ? 17.127 34.172 27.693 1.00 12.60 85 ILE B N 1
ATOM 1983 C CA . ILE B 1 85 ? 18.007 33.138 27.190 1.00 12.74 85 ILE B CA 1
ATOM 1984 C C . ILE B 1 85 ? 17.881 33.076 25.678 1.00 12.62 85 ILE B C 1
ATOM 1985 O O . ILE B 1 85 ? 16.786 33.093 25.121 1.00 12.49 85 ILE B O 1
ATOM 1990 N N . VAL B 1 86 ? 19.011 33.002 25.000 1.00 12.35 86 VAL B N 1
ATOM 1991 C CA . VAL B 1 86 ? 18.978 32.812 23.565 1.00 12.64 86 VAL B CA 1
ATOM 1992 C C . VAL B 1 86 ? 19.015 31.313 23.232 1.00 12.33 86 VAL B C 1
ATOM 1993 O O . VAL B 1 86 ? 19.930 30.620 23.632 1.00 12.10 86 VAL B O 1
ATOM 1997 N N . CYS B 1 87 ? 18.002 30.812 22.521 1.00 13.09 87 CYS B N 1
ATOM 1998 C CA . CYS B 1 87 ? 17.963 29.412 22.061 1.00 13.34 87 CYS B CA 1
ATOM 1999 C C . CYS B 1 87 ? 17.121 29.360 20.799 1.00 13.89 87 CYS B C 1
ATOM 2000 O O . CYS B 1 87 ? 15.945 29.728 20.823 1.00 12.87 87 CYS B O 1
ATOM 2003 N N . SER B 1 88 ? 17.735 28.973 19.687 1.00 14.05 88 SER B N 1
ATOM 2004 C CA . SER B 1 88 ? 17.031 28.927 18.402 1.00 14.43 88 SER B CA 1
ATOM 2005 C C . SER B 1 88 ? 15.686 28.220 18.573 1.00 14.42 88 SER B C 1
ATOM 2006 O O . SER B 1 88 ? 14.668 28.661 18.039 1.00 14.94 88 SER B O 1
ATOM 2009 N N . ALA B 1 89 ? 15.677 27.137 19.346 1.00 14.77 89 ALA B N 1
ATOM 2010 C CA . ALA B 1 89 ? 14.425 26.443 19.697 1.00 14.76 89 ALA B CA 1
ATOM 2011 C C . ALA B 1 89 ? 13.538 26.261 18.466 1.00 14.82 89 ALA B C 1
ATOM 2012 O O . ALA B 1 89 ? 12.349 26.607 18.476 1.00 15.01 89 ALA B O 1
ATOM 2014 N N . LEU B 1 90 ? 14.119 25.731 17.399 1.00 14.95 90 LEU B N 1
ATOM 2015 C CA . LEU B 1 90 ? 13.415 25.670 16.115 1.00 15.21 90 LEU B CA 1
ATOM 2016 C C . LEU B 1 90 ? 12.213 24.726 16.072 1.00 14.84 90 LEU B C 1
ATOM 2017 O O . LEU B 1 90 ? 11.230 25.020 15.381 1.00 14.25 90 LEU B O 1
ATOM 2022 N N . LYS B 1 91 ? 12.287 23.608 16.798 1.00 14.35 91 LYS B N 1
ATOM 2023 C CA . LYS B 1 91 ? 11.204 22.625 16.778 1.00 14.84 91 LYS B CA 1
ATOM 2024 C C . LYS B 1 91 ? 10.303 22.729 17.985 1.00 15.44 91 LYS B C 1
ATOM 2025 O O . LYS B 1 91 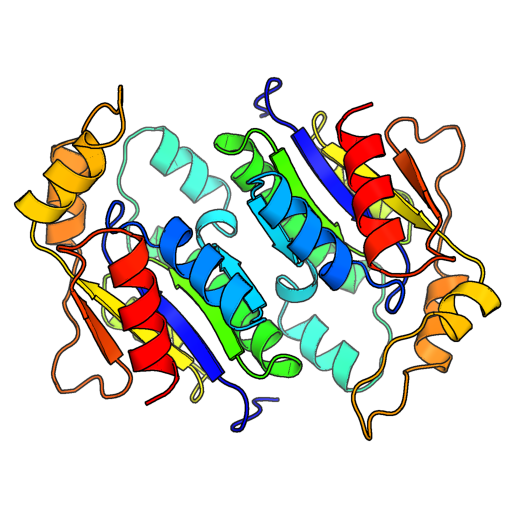? 10.721 23.160 19.061 1.00 14.32 91 LYS B O 1
ATOM 2031 N N . LYS B 1 92 ? 9.059 22.314 17.808 1.00 15.89 92 LYS B N 1
ATOM 2032 C CA . LYS B 1 92 ? 8.121 22.327 18.909 1.00 16.85 92 LYS B CA 1
ATOM 2033 C C . LYS B 1 92 ? 8.551 21.475 20.122 1.00 16.82 92 LYS B C 1
ATOM 2034 O O . LYS B 1 92 ? 8.414 21.928 21.253 1.00 16.12 92 LYS B O 1
ATOM 2040 N N . HIS B 1 93 ? 9.061 20.260 19.945 1.00 17.04 93 HIS B N 1
ATOM 2041 C CA . HIS B 1 93 ? 9.411 19.561 21.189 1.00 17.45 93 HIS B CA 1
ATOM 2042 C C . HIS B 1 93 ? 10.719 20.019 21.826 1.00 16.89 93 HIS B C 1
ATOM 2043 O O . HIS B 1 93 ? 10.968 19.707 22.975 1.00 17.20 93 HIS B O 1
ATOM 2053 N N . TYR B 1 94 ? 11.507 20.826 21.106 1.00 16.53 94 TYR B N 1
ATOM 2054 C CA . TYR B 1 94 ? 12.663 21.477 21.724 1.00 15.79 94 TYR B CA 1
ATOM 2055 C C . TYR B 1 94 ? 12.082 22.473 22.713 1.00 16.00 94 TYR B C 1
ATOM 2056 O O . TYR B 1 94 ? 12.512 22.541 23.847 1.00 15.85 94 TYR B O 1
ATOM 2065 N N . ARG B 1 95 ? 11.088 23.236 22.268 1.00 15.57 95 ARG B N 1
ATOM 2066 C CA . ARG B 1 95 ? 10.441 24.240 23.119 1.00 15.30 95 ARG B CA 1
ATOM 2067 C C . ARG B 1 95 ? 9.776 23.550 24.314 1.00 15.36 95 ARG B C 1
ATOM 2068 O O . ARG B 1 95 ? 9.845 24.041 25.444 1.00 14.66 95 ARG B O 1
ATOM 2076 N N . ASP B 1 96 ? 9.156 22.399 24.059 1.00 15.46 96 ASP B N 1
ATOM 2077 C CA . ASP B 1 96 ? 8.547 21.607 25.121 1.00 16.05 96 ASP B CA 1
ATOM 2078 C C . ASP B 1 96 ? 9.594 21.163 26.147 1.00 15.50 96 ASP B C 1
ATOM 2079 O O . ASP B 1 96 ? 9.321 21.163 27.344 1.00 14.68 96 ASP B O 1
ATOM 2084 N N . LEU B 1 97 ? 10.771 20.752 25.674 1.00 15.34 97 LEU B N 1
ATOM 2085 C CA . LEU B 1 97 ? 11.869 20.350 26.566 1.00 16.21 97 LEU B CA 1
ATOM 2086 C C . LEU B 1 97 ? 12.263 21.522 27.472 1.00 16.38 97 LEU B C 1
ATOM 2087 O O . LEU B 1 97 ? 12.613 21.335 28.652 1.00 16.81 97 LEU B O 1
ATOM 2092 N N . LEU B 1 98 ? 12.225 22.724 26.906 1.00 14.99 98 LEU B N 1
ATOM 2093 C CA . LEU B 1 98 ? 12.558 23.932 27.656 1.00 15.13 98 LEU B CA 1
ATOM 2094 C C . LEU B 1 98 ? 11.479 24.292 28.678 1.00 15.02 98 LEU B C 1
ATOM 2095 O O . LEU B 1 98 ? 11.785 24.806 29.750 1.00 15.31 98 LEU B O 1
ATOM 2100 N N . ARG B 1 99 ? 10.225 24.009 28.344 1.00 14.83 99 ARG B N 1
ATOM 2101 C CA . ARG B 1 99 ? 9.109 24.312 29.231 1.00 15.37 99 ARG B CA 1
ATOM 2102 C C . ARG B 1 99 ? 9.021 23.375 30.439 1.00 15.97 99 ARG B C 1
ATOM 2103 O O . ARG B 1 99 ? 8.392 23.729 31.427 1.00 15.39 99 ARG B O 1
ATOM 2111 N N . GLU B 1 100 ? 9.618 22.190 30.356 1.00 16.44 100 GLU B N 1
ATOM 2112 C CA . GLU B 1 100 ? 9.479 21.202 31.448 1.00 17.58 100 GLU B CA 1
ATOM 2113 C C . GLU B 1 100 ? 9.962 21.752 32.780 1.00 16.58 100 GLU B C 1
ATOM 2114 O O . GLU B 1 100 ? 11.112 22.161 32.918 1.00 16.39 100 GLU B O 1
ATOM 2120 N N . GLY B 1 101 ? 9.068 21.780 33.753 1.00 16.21 101 GLY B N 1
ATOM 2121 C CA . GLY B 1 101 ? 9.403 22.323 35.061 1.00 15.30 101 GLY B CA 1
ATOM 2122 C C . GLY B 1 101 ? 9.570 23.835 35.036 1.00 14.92 101 GLY B C 1
ATOM 2123 O O . GLY B 1 101 ? 9.941 24.441 36.045 1.00 13.75 101 GLY B O 1
ATOM 2124 N N . ASN B 1 102 ? 9.309 24.455 33.888 1.00 14.30 102 ASN B N 1
ATOM 2125 C CA . ASN B 1 102 ? 9.467 25.900 33.775 1.00 14.82 102 ASN B CA 1
ATOM 2126 C C . ASN B 1 102 ? 8.184 26.593 33.303 1.00 14.72 102 ASN B C 1
ATOM 2127 O O . ASN B 1 102 ? 8.133 27.136 32.201 1.00 14.51 102 ASN B O 1
ATOM 2132 N N . PRO B 1 103 ? 7.132 26.593 34.123 1.00 15.36 103 PRO B N 1
ATOM 2133 C CA . PRO B 1 103 ? 5.882 27.228 33.698 1.00 15.58 103 PRO B CA 1
ATOM 2134 C C . PRO B 1 103 ? 6.036 28.742 33.619 1.00 15.15 103 PRO B C 1
ATOM 2135 O O . PRO B 1 103 ? 5.180 29.424 33.050 1.00 15.27 103 PRO B O 1
ATOM 2139 N N . ASN B 1 104 ? 7.114 29.268 34.182 1.00 14.63 104 ASN B N 1
ATOM 2140 C CA . ASN B 1 104 ? 7.339 30.710 34.141 1.00 14.49 104 ASN B CA 1
ATOM 2141 C C . ASN B 1 104 ? 8.307 31.081 33.015 1.00 14.96 104 ASN B C 1
ATOM 2142 O O . ASN B 1 104 ? 8.998 32.096 33.066 1.00 13.94 104 ASN B O 1
ATOM 2147 N N . LEU B 1 105 ? 8.343 30.242 31.994 1.00 15.65 105 LEU B N 1
ATOM 2148 C CA . LEU B 1 105 ? 9.205 30.491 30.843 1.00 16.25 105 LEU B CA 1
ATOM 2149 C C . LEU B 1 105 ? 8.330 30.629 29.608 1.00 16.83 105 LEU B C 1
ATOM 2150 O O . LEU B 1 105 ? 7.368 29.881 29.435 1.00 17.40 105 LEU B O 1
ATOM 2155 N N . SER B 1 106 ? 8.637 31.615 28.774 1.00 16.74 106 SER B N 1
ATOM 2156 C CA . SER B 1 106 ? 7.888 31.832 27.558 1.00 17.00 106 SER B CA 1
ATOM 2157 C C . SER B 1 106 ? 8.867 32.140 26.445 1.00 16.55 106 SER B C 1
ATOM 2158 O O . SER B 1 106 ? 10.075 32.227 26.686 1.00 15.54 106 SER B O 1
ATOM 2161 N N . PHE B 1 107 ? 8.355 32.285 25.228 1.00 14.84 107 PHE B N 1
ATOM 2162 C CA . PHE B 1 107 ? 9.237 32.518 24.102 1.00 14.65 107 PHE B CA 1
ATOM 2163 C C . PHE B 1 107 ? 8.953 33.843 23.451 1.00 14.86 107 PHE B C 1
ATOM 2164 O O . PHE B 1 107 ? 7.815 34.336 23.488 1.00 14.55 107 PHE B O 1
ATOM 2172 N N . ILE B 1 108 ? 10.018 34.429 22.915 1.00 14.37 108 ILE B N 1
ATOM 2173 C CA . ILE B 1 108 ? 9.949 35.612 22.085 1.00 14.69 108 ILE B CA 1
ATOM 2174 C C . ILE B 1 108 ? 10.590 35.174 20.768 1.00 14.67 108 ILE B C 1
ATOM 2175 O O . ILE B 1 108 ? 11.786 34.890 20.709 1.00 14.27 108 ILE B O 1
ATOM 2180 N N . TYR B 1 109 ? 9.781 35.127 19.716 1.00 14.95 109 TYR B N 1
ATOM 2181 C CA . TYR B 1 109 ? 10.213 34.643 18.403 1.00 15.03 109 TYR B CA 1
ATOM 2182 C C . TYR B 1 109 ? 10.532 35.803 17.468 1.00 15.63 109 TYR B C 1
ATOM 2183 O O . TYR B 1 109 ? 9.632 36.527 17.029 1.00 16.11 109 TYR B O 1
ATOM 2192 N N . LEU B 1 110 ? 11.821 35.988 17.202 1.00 16.03 110 LEU B N 1
ATOM 2193 C CA . LEU B 1 110 ? 12.324 36.993 16.253 1.00 17.23 110 LEU B CA 1
ATOM 2194 C C . LEU B 1 110 ? 12.046 36.430 14.879 1.00 17.31 110 LEU B C 1
ATOM 2195 O O . LEU B 1 110 ? 12.765 35.543 14.391 1.00 16.83 110 LEU B O 1
ATOM 2200 N N . LYS B 1 111 ? 11.000 36.960 14.249 1.00 17.61 111 LYS B N 1
ATOM 2201 C CA . LYS B 1 111 ? 10.443 36.359 13.054 1.00 19.00 111 LYS B CA 1
ATOM 2202 C C . LYS B 1 111 ? 10.574 37.135 11.740 1.00 19.97 111 LYS B C 1
ATOM 2203 O O . LYS B 1 111 ? 10.336 38.336 11.689 1.00 19.58 111 LYS B O 1
ATOM 2209 N N . GLY B 1 112 ? 10.937 36.415 10.679 1.00 21.13 112 GLY B N 1
ATOM 2210 C CA . GLY B 1 112 ? 10.998 36.965 9.329 1.00 22.58 112 GLY B CA 1
ATOM 2211 C C . GLY B 1 112 ? 11.130 35.822 8.344 1.00 23.36 112 GLY B C 1
ATOM 2212 O O . GLY B 1 112 ? 11.521 34.729 8.760 1.00 23.94 112 GLY B O 1
ATOM 2213 N N . ASP B 1 113 ? 10.781 36.032 7.071 1.00 24.16 113 ASP B N 1
ATOM 2214 C CA . ASP B 1 113 ? 10.940 34.968 6.070 1.00 24.86 113 ASP B CA 1
ATOM 2215 C C . ASP B 1 113 ? 12.384 34.885 5.578 1.00 25.00 113 ASP B C 1
ATOM 2216 O O . ASP B 1 113 ? 13.205 35.701 5.963 1.00 24.78 113 ASP B O 1
ATOM 2221 N N . PHE B 1 114 ? 12.701 33.909 4.729 1.00 25.68 114 PHE B N 1
ATOM 2222 C CA . PHE B 1 114 ? 14.094 33.731 4.319 1.00 26.17 114 PHE B CA 1
ATOM 2223 C C . PHE B 1 114 ? 14.697 35.032 3.810 1.00 26.09 114 PHE B C 1
ATOM 2224 O O . PHE B 1 114 ? 15.795 35.418 4.209 1.00 25.08 114 PHE B O 1
ATOM 2232 N N . ASP B 1 115 ? 13.964 35.708 2.927 1.00 26.77 115 ASP B N 1
ATOM 2233 C CA . ASP B 1 115 ? 14.456 36.943 2.315 1.00 27.50 115 ASP B CA 1
ATOM 2234 C C . ASP B 1 115 ? 14.623 38.066 3.329 1.00 27.40 115 ASP B C 1
ATOM 2235 O O . ASP B 1 115 ? 15.596 38.815 3.271 1.00 27.17 115 ASP B O 1
ATOM 2240 N N . VAL B 1 116 ? 13.674 38.198 4.256 1.00 27.01 116 VAL B N 1
ATOM 2241 C CA . VAL B 1 116 ? 13.856 39.184 5.314 1.00 27.23 116 VAL B CA 1
ATOM 2242 C C . VAL B 1 116 ? 15.137 38.870 6.078 1.00 26.80 116 VAL B C 1
ATOM 2243 O O . VAL B 1 116 ? 16.017 39.722 6.217 1.00 26.97 116 VAL B O 1
ATOM 2247 N N . ILE B 1 117 ? 15.250 37.640 6.571 1.00 27.19 117 ILE B N 1
ATOM 2248 C CA . ILE B 1 117 ? 16.418 37.281 7.372 1.00 27.62 117 ILE B CA 1
ATOM 2249 C C . ILE B 1 117 ? 17.684 37.566 6.586 1.00 28.01 117 ILE B C 1
ATOM 2250 O O . ILE B 1 117 ? 18.590 38.242 7.067 1.00 27.33 117 ILE B O 1
ATOM 2255 N N . GLU B 1 118 ? 17.741 37.065 5.358 1.00 29.09 118 GLU B N 1
ATOM 2256 C CA . GLU B 1 118 ? 18.926 37.311 4.543 1.00 30.57 118 GLU B CA 1
ATOM 2257 C C . GLU B 1 118 ? 19.230 38.812 4.397 1.00 30.65 118 GLU B C 1
ATOM 2258 O O . GLU B 1 118 ? 20.373 39.232 4.511 1.00 31.02 118 GLU B O 1
ATOM 2264 N N . SER B 1 119 ? 18.213 39.631 4.173 1.00 31.12 119 SER B N 1
ATOM 2265 C CA . SER B 1 119 ? 18.471 41.061 4.000 1.00 31.58 119 SER B CA 1
ATOM 2266 C C . SER B 1 119 ? 18.904 41.784 5.290 1.00 31.26 119 SER B C 1
ATOM 2267 O O . SER B 1 119 ? 19.559 42.842 5.242 1.00 30.68 119 SER B O 1
ATOM 2270 N N . ARG B 1 120 ? 18.551 41.220 6.443 1.00 30.83 120 ARG B N 1
ATOM 2271 C CA . ARG B 1 120 ? 18.914 41.832 7.714 1.00 31.20 120 ARG B CA 1
ATOM 2272 C C . ARG B 1 120 ? 20.221 41.275 8.289 1.00 31.88 120 ARG B C 1
ATOM 2273 O O . ARG B 1 120 ? 20.730 41.791 9.290 1.00 31.55 120 ARG B O 1
ATOM 2281 N N . LEU B 1 121 ? 20.764 40.234 7.658 1.00 32.21 121 LEU B N 1
ATOM 2282 C CA . LEU B 1 121 ? 21.992 39.610 8.147 1.00 33.32 121 LEU B CA 1
ATOM 2283 C C . LEU B 1 121 ? 23.095 40.628 8.418 1.00 34.18 121 LEU B C 1
ATOM 2284 O O . LEU B 1 121 ? 23.312 41.543 7.627 1.00 33.87 121 LEU B O 1
ATOM 2289 N N . LYS B 1 122 ? 23.779 40.475 9.545 1.00 35.26 122 LYS B N 1
ATOM 2290 C CA . LYS B 1 122 ? 24.894 41.358 9.870 1.00 36.59 122 LYS B CA 1
ATOM 2291 C C . LYS B 1 122 ? 26.175 40.551 9.985 1.00 36.71 122 LYS B C 1
ATOM 2292 O O . LYS B 1 122 ? 26.378 39.837 10.967 1.00 37.72 122 LYS B O 1
ATOM 2298 N N . ALA B 1 123 ? 27.049 40.671 8.999 1.00 36.88 123 ALA B N 1
ATOM 2299 C CA . ALA B 1 123 ? 28.311 39.927 9.029 1.00 36.56 123 ALA B CA 1
ATOM 2300 C C . ALA B 1 123 ? 29.503 40.797 9.434 1.00 35.97 123 ALA B C 1
ATOM 2301 O O . ALA B 1 123 ? 29.429 42.031 9.430 1.00 36.27 123 ALA B O 1
ATOM 2303 N N . ARG B 1 124 ? 30.587 40.130 9.820 1.00 34.66 124 ARG B N 1
ATOM 2304 C CA . ARG B 1 124 ? 31.827 40.792 10.157 1.00 33.04 124 ARG B CA 1
ATOM 2305 C C . ARG B 1 124 ? 32.544 40.969 8.829 1.00 30.70 124 ARG B C 1
ATOM 2306 O O . ARG B 1 124 ? 32.338 40.183 7.904 1.00 29.64 124 ARG B O 1
ATOM 2314 N N . LYS B 1 125 ? 33.378 41.991 8.716 1.00 28.81 125 LYS B N 1
ATOM 2315 C CA . LYS B 1 125 ? 34.106 42.184 7.475 1.00 27.18 125 LYS B CA 1
ATOM 2316 C C . LYS B 1 125 ? 34.878 40.906 7.171 1.00 26.82 125 LYS B C 1
ATOM 2317 O O . LYS B 1 125 ? 35.482 40.315 8.064 1.00 25.60 125 LYS B O 1
ATOM 2323 N N . GLY B 1 126 ? 34.808 40.454 5.921 1.00 26.52 126 GLY B N 1
ATOM 2324 C CA . GLY B 1 126 ? 35.552 39.283 5.500 1.00 26.92 126 GLY B CA 1
ATOM 2325 C C . GLY B 1 126 ? 34.923 37.927 5.782 1.00 27.63 126 GLY B C 1
ATOM 2326 O O . GLY B 1 126 ? 35.439 36.911 5.337 1.00 27.32 126 GLY B O 1
ATOM 2327 N N . HIS B 1 127 ? 33.804 37.892 6.496 1.00 28.59 127 HIS B N 1
ATOM 2328 C CA . HIS B 1 127 ? 33.160 36.614 6.795 1.00 30.05 127 HIS B CA 1
ATOM 2329 C C . HIS B 1 127 ? 32.111 36.229 5.762 1.00 29.86 127 HIS B C 1
ATOM 2330 O O . HIS B 1 127 ? 31.360 37.065 5.277 1.00 29.28 127 HIS B O 1
ATOM 2337 N N . PHE B 1 128 ? 32.076 34.948 5.424 1.00 30.11 128 PHE B N 1
ATOM 2338 C CA . PHE B 1 128 ? 31.085 34.441 4.506 1.00 30.83 128 PHE B CA 1
ATOM 2339 C C . PHE B 1 128 ? 29.907 33.915 5.319 1.00 32.23 128 PHE B C 1
ATOM 2340 O O . PHE B 1 128 ? 30.072 33.066 6.195 1.00 32.29 128 PHE B O 1
ATOM 2348 N N . PHE B 1 129 ? 28.734 34.460 5.043 1.00 33.72 129 PHE B N 1
ATOM 2349 C CA . PHE B 1 129 ? 27.522 34.076 5.750 1.00 35.41 129 PHE B CA 1
ATOM 2350 C C . PHE B 1 129 ? 27.159 32.639 5.427 1.00 36.22 129 PHE B C 1
ATOM 2351 O O . PHE B 1 129 ? 27.181 32.236 4.264 1.00 36.73 129 PHE B O 1
ATOM 2359 N N . LYS B 1 130 ? 26.831 31.869 6.462 1.00 37.44 130 LYS B N 1
ATOM 2360 C CA . LYS B 1 130 ? 26.444 30.472 6.289 1.00 38.04 130 LYS B CA 1
ATOM 2361 C C . LYS B 1 130 ? 25.056 30.415 5.659 1.00 37.91 130 LYS B C 1
ATOM 2362 O O . LYS B 1 130 ? 24.057 30.195 6.351 1.00 37.66 130 LYS B O 1
ATOM 2368 N N . THR B 1 131 ? 25.004 30.617 4.345 1.00 37.56 131 THR B N 1
ATOM 2369 C CA . THR B 1 131 ? 23.746 30.634 3.604 1.00 37.35 131 THR B CA 1
ATOM 2370 C C . THR B 1 131 ? 23.020 29.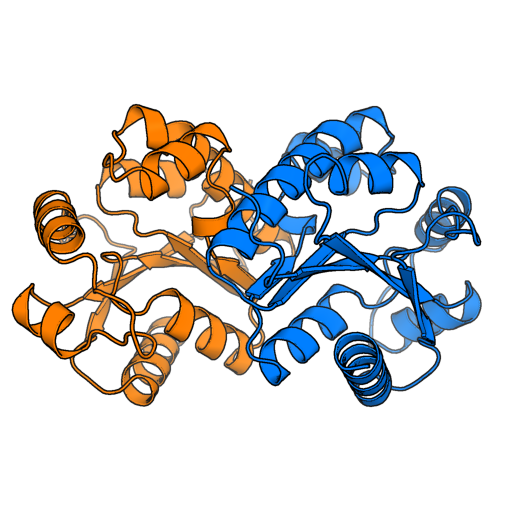289 3.628 1.00 36.92 131 THR B C 1
ATOM 2371 O O . THR B 1 131 ? 21.832 29.217 3.976 1.00 36.61 131 THR B O 1
ATOM 2375 N N . GLN B 1 132 ? 23.718 28.220 3.256 1.00 36.01 132 GLN B N 1
ATOM 2376 C CA . GLN B 1 132 ? 23.057 26.922 3.222 1.00 35.20 132 GLN B CA 1
ATOM 2377 C C . GLN B 1 132 ? 22.657 26.484 4.628 1.00 33.93 132 GLN B C 1
ATOM 2378 O O . GLN B 1 132 ? 21.800 25.624 4.779 1.00 33.79 132 GLN B O 1
ATOM 2384 N N . MET B 1 133 ? 23.276 27.075 5.650 1.00 32.59 133 MET B N 1
ATOM 2385 C CA . MET B 1 133 ? 22.871 26.786 7.019 1.00 31.73 133 MET B CA 1
ATOM 2386 C C . MET B 1 133 ? 21.509 27.443 7.275 1.00 29.89 133 MET B C 1
ATOM 2387 O O . MET B 1 133 ? 20.638 26.864 7.931 1.00 29.19 133 MET B O 1
ATOM 2392 N N . LEU B 1 134 ? 21.323 28.648 6.744 1.00 28.01 134 LEU B N 1
ATOM 2393 C CA . LEU B 1 134 ? 20.045 29.332 6.896 1.00 26.44 134 LEU B CA 1
ATOM 2394 C C . LEU B 1 134 ? 18.944 28.571 6.168 1.00 25.98 134 LEU B C 1
ATOM 2395 O O . LEU B 1 134 ? 17.833 28.450 6.673 1.00 24.81 134 LEU B O 1
ATOM 2400 N N . VAL B 1 135 ? 19.251 28.060 4.978 1.00 25.05 135 VAL B N 1
ATOM 2401 C CA . VAL B 1 135 ? 18.277 27.268 4.232 1.00 25.37 135 VAL B CA 1
ATOM 2402 C C . VAL B 1 135 ? 17.809 26.101 5.096 1.00 24.68 135 VAL B C 1
ATOM 2403 O O . VAL B 1 135 ? 16.622 25.882 5.286 1.00 25.14 135 VAL B O 1
ATOM 2407 N N . THR B 1 136 ? 18.766 25.355 5.619 1.00 23.99 136 THR B N 1
ATOM 2408 C CA . THR B 1 136 ? 18.481 24.226 6.491 1.00 24.06 136 THR B CA 1
ATOM 2409 C C . THR B 1 136 ? 17.701 24.628 7.741 1.00 23.08 136 THR B C 1
ATOM 2410 O O . THR B 1 136 ? 16.748 23.958 8.127 1.00 22.66 136 THR B O 1
ATOM 2414 N N . GLN B 1 137 ? 18.115 25.715 8.374 1.00 22.17 137 GLN B N 1
ATOM 2415 C CA . GLN B 1 137 ? 17.447 26.160 9.590 1.00 22.48 137 GLN B CA 1
ATOM 2416 C C . GLN B 1 137 ? 16.016 26.576 9.299 1.00 21.92 137 GLN B C 1
ATOM 2417 O O . GLN B 1 137 ? 15.096 26.272 10.058 1.00 20.58 137 GLN B O 1
ATOM 2423 N N . PHE B 1 138 ? 15.829 27.258 8.181 1.00 21.93 138 PHE B N 1
ATOM 2424 C CA . PHE B 1 138 ? 14.493 27.696 7.832 1.00 23.31 138 PHE B CA 1
ATOM 2425 C C . PHE B 1 138 ? 13.600 26.492 7.553 1.00 23.75 138 PHE B C 1
ATOM 2426 O O . PHE B 1 138 ? 12.413 26.501 7.869 1.00 23.80 138 PHE B O 1
ATOM 2434 N N . GLU B 1 139 ? 14.189 25.443 6.987 1.00 24.88 139 GLU B N 1
ATOM 2435 C CA . GLU B 1 139 ? 13.465 24.196 6.722 1.00 25.33 139 GLU B CA 1
ATOM 2436 C C . GLU B 1 139 ? 13.108 23.470 8.006 1.00 25.10 139 GLU B C 1
ATOM 2437 O O . GLU B 1 139 ? 12.044 22.852 8.108 1.00 25.87 139 GLU B O 1
ATOM 2443 N N . THR B 1 140 ? 14.012 23.529 8.980 1.00 24.12 140 THR B N 1
ATOM 2444 C CA . THR B 1 140 ? 13.835 22.835 10.252 1.00 23.77 140 THR B CA 1
ATOM 2445 C C . THR B 1 140 ? 12.807 23.524 11.114 1.00 22.92 140 THR B C 1
ATOM 2446 O O . THR B 1 140 ? 12.058 22.880 11.859 1.00 23.50 140 THR B O 1
ATOM 2450 N N . LEU B 1 141 ? 12.796 24.845 11.024 1.00 21.37 141 LEU B N 1
ATOM 2451 C CA . LEU B 1 141 ? 11.904 25.675 11.810 1.00 20.20 141 LEU B CA 1
ATOM 2452 C C . LEU B 1 141 ? 10.445 25.226 11.792 1.00 20.13 141 LEU B C 1
ATOM 2453 O O . LEU B 1 141 ? 9.834 25.093 10.736 1.00 19.68 141 LEU B O 1
ATOM 2458 N N . GLN B 1 142 ? 9.880 25.031 12.976 1.00 19.67 142 GLN B N 1
ATOM 2459 C CA . GLN B 1 142 ? 8.466 24.741 13.091 1.00 19.73 142 GLN B CA 1
ATOM 2460 C C . GLN B 1 142 ? 7.878 25.932 13.847 1.00 19.83 142 GLN B C 1
ATOM 2461 O O . GLN B 1 142 ? 8.002 26.027 15.071 1.00 19.03 142 GLN B O 1
ATOM 2467 N N . GLU B 1 143 ? 7.256 26.850 13.112 1.00 19.68 143 GLU B N 1
ATOM 2468 C CA . GLU B 1 143 ? 6.754 28.065 13.734 1.00 20.49 143 GLU B CA 1
ATOM 2469 C C . GLU B 1 143 ? 5.673 27.699 14.748 1.00 21.10 143 GLU B C 1
ATOM 2470 O O . GLU B 1 143 ? 4.837 26.841 14.484 1.00 20.76 143 GLU B O 1
ATOM 2476 N N . PRO B 1 144 ? 5.701 28.340 15.909 1.00 21.72 144 PRO B N 1
ATOM 2477 C CA . PRO B 1 144 ? 4.743 28.026 16.966 1.00 22.85 144 PRO B CA 1
ATOM 2478 C C . PRO B 1 144 ? 3.353 28.404 16.488 1.00 24.26 144 PRO B C 1
ATOM 2479 O O . PRO B 1 144 ? 3.104 29.539 16.074 1.00 24.43 144 PRO B O 1
ATOM 2483 N N . GLY B 1 145 ? 2.458 27.439 16.491 1.00 26.02 145 GLY B N 1
ATOM 2484 C CA . GLY B 1 145 ? 1.094 27.727 16.097 1.00 28.29 145 GLY B CA 1
ATOM 2485 C C . GLY B 1 145 ? 0.337 28.347 17.259 1.00 29.91 145 GLY B C 1
ATOM 2486 O O . GLY B 1 145 ? 0.854 28.423 18.381 1.00 30.20 145 GLY B O 1
ATOM 2487 N N . ALA B 1 146 ? -0.898 28.771 16.994 1.00 30.54 146 ALA B N 1
ATOM 2488 C CA . ALA B 1 146 ? -1.736 29.389 18.017 1.00 30.99 146 ALA B CA 1
ATOM 2489 C C . ALA B 1 146 ? -1.807 28.556 19.297 1.00 31.04 146 ALA B C 1
ATOM 2490 O O . ALA B 1 146 ? -1.975 29.112 20.386 1.00 31.40 146 ALA B O 1
ATOM 2492 N N . ASP B 1 147 ? -1.678 27.233 19.161 1.00 30.83 147 ASP B N 1
ATOM 2493 C CA . ASP B 1 147 ? -1.678 26.320 20.308 1.00 30.77 147 ASP B CA 1
ATOM 2494 C C . ASP B 1 147 ? -0.592 26.662 21.331 1.00 29.67 147 ASP B C 1
ATOM 2495 O O . ASP B 1 147 ? -0.756 26.415 22.530 1.00 28.88 147 ASP B O 1
ATOM 2500 N N . GLU B 1 148 ? 0.508 27.243 20.858 1.00 28.58 148 GLU B N 1
ATOM 2501 C CA . GLU B 1 148 ? 1.610 27.600 21.742 1.00 26.75 148 GLU B CA 1
ATOM 2502 C C . GLU B 1 148 ? 1.330 28.983 22.283 1.00 25.91 148 GLU B C 1
ATOM 2503 O O . GLU B 1 148 ? 1.686 30.018 21.685 1.00 25.60 148 GLU B O 1
ATOM 2509 N N . THR B 1 149 ? 0.668 29.006 23.429 1.00 24.59 149 THR B N 1
ATOM 2510 C CA . THR B 1 149 ? 0.164 30.267 23.958 1.00 23.83 149 THR B CA 1
ATOM 2511 C C . THR B 1 149 ? 1.203 31.157 24.633 1.00 22.79 149 THR B C 1
ATOM 2512 O O . THR B 1 149 ? 0.974 32.347 24.802 1.00 22.19 149 THR B O 1
ATOM 2516 N N . ASP B 1 150 ? 2.353 30.589 24.982 1.00 21.60 150 ASP B N 1
ATOM 2517 C CA . ASP B 1 150 ? 3.402 31.381 25.619 1.00 20.75 150 ASP B CA 1
ATOM 2518 C C . ASP B 1 150 ? 4.432 31.889 24.605 1.00 20.22 150 ASP B C 1
ATOM 2519 O O . ASP B 1 150 ? 5.606 32.020 24.922 1.00 19.39 150 ASP B O 1
ATOM 2524 N N . VAL B 1 151 ? 3.998 32.169 23.380 1.00 20.29 151 VAL B N 1
ATOM 2525 C CA . VAL B 1 151 ? 4.925 32.721 22.389 1.00 20.34 151 VAL B CA 1
ATOM 2526 C C . VAL B 1 151 ? 4.497 34.129 21.992 1.00 20.99 151 VAL B C 1
ATOM 2527 O O . VAL B 1 151 ? 3.346 34.343 21.619 1.00 22.11 151 VAL B O 1
ATOM 2531 N N . LEU B 1 152 ? 5.414 35.092 22.107 1.00 20.51 152 LEU B N 1
ATOM 2532 C CA . LEU B 1 152 ? 5.175 36.449 21.646 1.00 20.03 152 LEU B CA 1
ATOM 2533 C C . LEU B 1 152 ? 6.052 36.653 20.416 1.00 19.69 152 LEU B C 1
ATOM 2534 O O . LEU B 1 152 ? 7.127 36.078 20.327 1.00 19.50 152 LEU B O 1
ATOM 2539 N N . VAL B 1 153 ? 5.589 37.441 19.451 1.00 18.88 153 VAL B N 1
ATOM 2540 C CA . VAL B 1 153 ? 6.342 37.605 18.208 1.00 19.03 153 VAL B CA 1
ATOM 2541 C C . VAL B 1 153 ? 6.847 39.014 18.016 1.00 18.68 153 VAL B C 1
ATOM 2542 O O . VAL B 1 153 ? 6.175 39.981 18.392 1.00 18.27 153 VAL B O 1
ATOM 2546 N N . VAL B 1 154 ? 8.048 39.117 17.446 1.00 18.79 154 VAL B N 1
ATOM 2547 C CA . VAL B 1 154 ? 8.697 40.388 17.145 1.00 19.20 154 VAL B CA 1
ATOM 2548 C C . VAL B 1 154 ? 9.135 40.374 15.673 1.00 19.76 154 VAL B C 1
ATOM 2549 O O . VAL B 1 154 ? 9.631 39.357 15.170 1.00 18.93 154 VAL B O 1
ATOM 2553 N N . ASP B 1 155 ? 8.960 41.514 15.003 1.00 20.12 155 ASP B N 1
ATOM 2554 C CA . ASP B 1 155 ? 9.280 41.690 13.587 1.00 20.34 155 ASP B CA 1
ATOM 2555 C C . ASP B 1 155 ? 10.760 42.003 13.444 1.00 20.34 155 ASP B C 1
ATOM 2556 O O . ASP B 1 155 ? 11.214 43.045 13.892 1.00 20.32 155 ASP B O 1
ATOM 2561 N N . ILE B 1 156 ? 11.538 41.116 12.831 1.00 20.92 156 ILE B N 1
ATOM 2562 C CA . ILE B 1 156 ? 12.965 41.429 12.678 1.00 22.07 156 ILE B CA 1
ATOM 2563 C C . ILE B 1 156 ? 13.237 42.313 11.466 1.00 22.00 156 ILE B C 1
ATOM 2564 O O . ILE B 1 156 ? 14.362 42.753 11.269 1.00 22.32 156 ILE B O 1
ATOM 2569 N N . ASP B 1 157 ? 12.211 42.563 10.657 1.00 22.94 157 ASP B N 1
ATOM 2570 C CA . ASP B 1 157 ? 12.370 43.445 9.491 1.00 23.69 157 ASP B CA 1
ATOM 2571 C C . ASP B 1 157 ? 12.431 44.916 9.889 1.00 24.04 157 ASP B C 1
ATOM 2572 O O . ASP B 1 157 ? 11.583 45.724 9.507 1.00 24.73 157 ASP B O 1
ATOM 2577 N N . GLN B 1 158 ? 13.443 45.258 10.669 1.00 24.48 158 GLN B N 1
ATOM 2578 C CA . GLN B 1 158 ? 13.668 46.625 11.107 1.00 24.83 158 GLN B CA 1
ATOM 2579 C C . GLN B 1 158 ? 15.076 46.680 11.645 1.00 25.20 158 GLN B C 1
ATOM 2580 O O . GLN B 1 158 ? 15.694 45.636 11.831 1.00 25.23 158 GLN B O 1
ATOM 2586 N N . PRO B 1 159 ? 15.589 47.878 11.900 1.00 25.31 159 PRO B N 1
ATOM 2587 C CA . PRO B 1 159 ? 16.946 48.016 12.415 1.00 25.94 159 PRO B CA 1
ATOM 2588 C C . PRO B 1 159 ? 17.013 47.454 13.819 1.00 25.75 159 PRO B C 1
ATOM 2589 O O . PRO B 1 159 ? 15.989 47.347 14.483 1.00 25.51 159 PRO B O 1
ATOM 2593 N N . LEU B 1 160 ? 18.215 47.108 14.258 1.00 25.94 160 LEU B N 1
ATOM 2594 C CA . LEU B 1 160 ? 18.407 46.495 15.567 1.00 26.08 160 LEU B CA 1
ATOM 2595 C C . LEU B 1 160 ? 17.711 47.277 16.656 1.00 25.71 160 LEU B C 1
ATOM 2596 O O . LEU B 1 160 ? 17.039 46.710 17.516 1.00 25.04 160 LEU B O 1
ATOM 2601 N N . GLU B 1 161 ? 17.877 48.592 16.620 1.00 25.05 161 GLU B N 1
ATOM 2602 C CA . GLU B 1 161 ? 17.313 49.432 17.650 1.00 25.23 161 GLU B CA 1
ATOM 2603 C C . GLU B 1 161 ? 15.792 49.279 17.738 1.00 23.88 161 GLU B C 1
ATOM 2604 O O . GLU B 1 161 ? 15.230 49.291 18.831 1.00 23.71 161 GLU B O 1
ATOM 2610 N N . GLY B 1 162 ? 15.145 49.093 16.591 1.00 22.74 162 GLY B N 1
ATOM 2611 C CA . GLY B 1 162 ? 13.707 48.878 16.539 1.00 21.61 162 GLY B CA 1
ATOM 2612 C C . GLY B 1 162 ? 13.310 47.502 17.056 1.00 20.76 162 GLY B C 1
ATOM 2613 O O . GLY B 1 162 ? 12.274 47.337 17.723 1.00 19.61 162 GLY B O 1
ATOM 2614 N N . VAL B 1 163 ? 14.135 46.497 16.768 1.00 20.22 163 VAL B N 1
ATOM 2615 C CA . VAL B 1 163 ? 13.844 45.141 17.244 1.00 19.31 163 VAL B CA 1
ATOM 2616 C C . VAL B 1 163 ? 13.950 45.100 18.774 1.00 19.52 163 VAL B C 1
ATOM 2617 O O . VAL B 1 163 ? 13.146 44.449 19.450 1.00 18.80 163 VAL B O 1
ATOM 2621 N N . VAL B 1 164 ? 14.923 45.837 19.309 1.00 19.46 164 VAL B N 1
ATOM 2622 C CA . VAL B 1 164 ? 15.136 45.918 20.751 1.00 19.62 164 VAL B CA 1
ATOM 2623 C C . VAL B 1 164 ? 13.949 46.580 21.470 1.00 20.36 164 VAL B C 1
ATOM 2624 O O . VAL B 1 164 ? 13.445 46.059 22.459 1.00 19.68 164 VAL B O 1
ATOM 2628 N N . ALA B 1 165 ? 13.513 47.754 21.001 1.00 20.92 165 ALA B N 1
ATOM 2629 C CA . ALA B 1 165 ? 12.337 48.376 21.603 1.00 21.13 165 ALA B CA 1
ATOM 2630 C C . ALA B 1 165 ? 11.080 47.488 21.509 1.00 21.03 165 ALA B C 1
ATOM 2631 O O . ALA B 1 165 ? 10.318 47.396 22.465 1.00 21.22 165 ALA B O 1
ATOM 2633 N N . SER B 1 166 ? 10.883 46.804 20.379 1.00 20.58 166 SER B N 1
ATOM 2634 C CA . SER B 1 166 ? 9.729 45.904 20.209 1.00 20.50 166 SER B CA 1
ATOM 2635 C C . SER B 1 166 ? 9.772 44.740 21.194 1.00 20.21 166 SER B C 1
ATOM 2636 O O . SER B 1 166 ? 8.741 44.309 21.712 1.00 19.64 166 SER B O 1
ATOM 2639 N N . THR B 1 167 ? 10.971 44.226 21.440 1.00 19.79 167 THR B N 1
ATOM 2640 C CA . THR B 1 167 ? 11.138 43.121 22.375 1.00 20.03 167 THR B CA 1
ATOM 2641 C C . THR B 1 167 ? 10.791 43.627 23.768 1.00 20.98 167 THR B C 1
ATOM 2642 O O . THR B 1 167 ? 10.077 42.970 24.527 1.00 21.31 167 THR B O 1
ATOM 2646 N N . ILE B 1 168 ? 11.315 44.792 24.110 1.00 22.01 168 ILE B N 1
ATOM 2647 C CA . ILE B 1 168 ? 10.996 45.388 25.398 1.00 23.55 168 ILE B CA 1
ATOM 2648 C C . ILE B 1 168 ? 9.478 45.539 25.578 1.00 24.57 168 ILE B C 1
ATOM 2649 O O . ILE B 1 168 ? 8.927 45.115 26.582 1.00 25.54 168 ILE B O 1
ATOM 2654 N N . GLU B 1 169 ? 8.809 46.109 24.586 1.00 26.37 169 GLU B N 1
ATOM 2655 C CA . GLU B 1 169 ? 7.356 46.284 24.637 1.00 28.14 169 GLU B CA 1
ATOM 2656 C C . GLU B 1 169 ? 6.616 44.967 24.909 1.00 28.26 169 GLU B C 1
ATOM 2657 O O . GLU B 1 169 ? 5.674 44.913 25.698 1.00 28.70 169 GLU B O 1
ATOM 2663 N N . VAL B 1 170 ? 7.052 43.907 24.239 1.00 28.14 170 VAL B N 1
ATOM 2664 C CA . VAL B 1 170 ? 6.476 42.586 24.396 1.00 28.22 170 VAL B CA 1
ATOM 2665 C C . VAL B 1 170 ? 6.694 42.044 25.818 1.00 28.44 170 VAL B C 1
ATOM 2666 O O . VAL B 1 170 ? 5.847 41.346 26.388 1.00 28.49 170 VAL B O 1
ATOM 2670 N N . ILE B 1 171 ? 7.825 42.384 26.406 1.00 28.73 171 ILE B N 1
ATOM 2671 C CA . ILE B 1 171 ? 8.100 41.967 27.771 1.00 29.56 171 ILE B CA 1
ATOM 2672 C C . ILE B 1 171 ? 7.262 42.796 28.764 1.00 31.31 171 ILE B C 1
ATOM 2673 O O . ILE B 1 171 ? 6.857 42.306 29.827 1.00 30.96 171 ILE B O 1
ATOM 2678 N N . LYS B 1 172 ? 6.966 44.040 28.396 1.00 33.22 172 LYS B N 1
ATOM 2679 C CA . LYS B 1 172 ? 6.247 44.944 29.307 1.00 35.12 172 LYS B CA 1
ATOM 2680 C C . LYS B 1 172 ? 4.726 44.810 29.318 1.00 35.56 172 LYS B C 1
ATOM 2681 O O . LYS B 1 172 ? 4.095 44.957 30.369 1.00 36.53 172 LYS B O 1
ATOM 2687 N N . LYS B 1 173 ? 4.140 44.547 28.156 1.00 35.96 173 LYS B N 1
ATOM 2688 C CA . LYS B 1 173 ? 2.862 43.685 27.703 0.00 20.00 173 LYS B CA 1
ATOM 2689 C C . LYS B 1 173 ? 2.233 42.824 28.803 0.00 20.00 173 LYS B C 1
ATOM 2690 O O . LYS B 1 173 ? 0.947 42.906 28.940 0.00 20.00 173 LYS B O 1
#

Solvent-accessible surface area: 16872 Å² total; per-residue (Å²): 120,30,51,138,132,28,52,0,26,1,0,0,0,4,56,16,2,12,20,43,45,3,0,48,51,0,4,62,90,36,170,18,13,30,3,16,0,65,11,21,9,40,75,208,7,8,96,53,89,60,78,66,94,84,14,71,47,120,32,21,116,68,12,0,72,37,0,3,29,2,0,3,5,0,0,72,91,37,120,42,0,0,2,10,1,23,0,3,46,80,84,3,2,47,29,2,43,99,56,1,88,7,2,8,0,0,9,2,91,15,86,55,103,28,1,42,69,87,35,114,88,154,202,80,56,159,21,118,78,112,100,4,50,31,27,55,126,22,23,81,91,25,38,108,106,16,131,39,28,44,82,4,89,6,100,70,88,70,124,19,7,5,60,33,0,24,126,16,20,150,167,108,34,53,142,135,26,56,0,25,1,0,0,0,3,42,41,12,31,20,43,49,2,0,49,52,0,4,64,92,45,172,16,13,31,1,17,0,61,10,15,8,39,82,210,7,4,82,55,54,51,84,56,99,88,17,73,66,106,23,36,118,67,10,0,88,36,0,7,34,1,0,6,5,0,2,96,92,36,157,40,0,0,3,9,1,22,0,4,54,87,102,4,1,47,31,4,50,100,49,2,96,9,4,9,0,0,5,2,81,14,80,53,98,29,4,80,90,103,53,197,48,154,206,79,88,176,114,130,54,132,74,8,62,52,20,68,145,30,20,83,89,25,33,105,105,15,126,41,24,46,79,4,87,7,66,45,78,78,126,22,6,8,61,34,0,21,120,12,24,151,163

Organism: Escherichia coli (strain K12) (NCBI:txid83333)

InterPro domains:
  IPR006001 Carbohydrate kinase, thermoresistant glucokinase [PTHR43442] (8-172)
  IPR006001 Carbohydrate kinase, thermoresistant glucokinase [TIGR01313] (11-173)
  IPR006001 Carbohydrate kinase, thermoresistant glucokinase [cd02021] (10-156)
  IPR027417 P-loop containing nucleoside triphosphate hydrolase [G3DSA:3.40.50.300] (1-175)
  IPR027417 P-loop containing nucleoside triphosphate hydrolase [SSF52540] (4-172)
  IPR031322 Shikimate kinase/gluconokinase [PF01202] (18-171)

B-factor: mean 23.09, std 8.2, range [3.02, 78.0]

Foldseek 3Di:
DADLQAAEEEEAAFPQLCQVVLQVVLCVVVVFAEEELVVQQDVVCVVCVVVPDDDDPVSCVVSLLVLLVVRRVRRVPTRYYYYYDNLFDVVSVVSSCVVPVRYAYEYSDDDPVLSQVSQPVPPPRDDDVVSSVVRVVSHDPDDPVRVRYHYFYSNDDSVRRNVVVNVSVVD/DADQLAAEEEEAAAPQLCRVVQQVVLCVVVVFAEEELVVQQPPVVVVCVVVPHDDDPVSCLVSLLVLLVVRRVRRVPTRYYYYYDNLQDDVSVVSNCVVPVRYAYEYADDALVLSVVQGDDDPPDDDPNVSSVVSNVSGDDDDVVRPRYHYFYSNDHSVRSNVRVNVVVVD

CATH classification: 3.40.50.300

Radius of gyration: 19.95 Å; Cα contacts (8 Å, |Δi|>4): 558; chains: 2; bounding box: 55×39×56 Å